Protein AF-A0A6A5EIE5-F1 (afdb_monomer_lite)

Organism: Perca fluviatilis (NCBI:txid8168)

Structure (mmCIF, N/CA/C/O backbone):
data_AF-A0A6A5EIE5-F1
#
_entry.id   AF-A0A6A5EIE5-F1
#
loop_
_atom_site.group_PDB
_atom_site.id
_atom_site.type_symbol
_atom_site.label_atom_id
_atom_site.label_alt_id
_atom_site.label_comp_id
_atom_site.label_asym_id
_atom_site.label_entity_id
_atom_site.label_seq_id
_atom_site.pdbx_PDB_ins_code
_atom_site.Cartn_x
_atom_site.Cartn_y
_atom_site.Cartn_z
_atom_site.occupancy
_atom_site.B_iso_or_equiv
_atom_site.auth_seq_id
_atom_site.auth_comp_id
_atom_site.auth_asym_id
_atom_site.auth_atom_id
_atom_site.pdbx_PDB_model_num
ATOM 1 N N . MET A 1 1 ? 11.115 -0.274 -28.650 1.00 26.00 1 MET A N 1
ATOM 2 C CA . MET A 1 1 ? 11.742 -1.592 -28.887 1.00 26.00 1 MET A CA 1
ATOM 3 C C . MET A 1 1 ? 11.300 -2.479 -27.736 1.00 26.00 1 MET A C 1
ATOM 5 O O . MET A 1 1 ? 11.568 -2.117 -26.602 1.00 26.00 1 MET A O 1
ATOM 9 N N . LEU A 1 2 ? 10.474 -3.498 -27.997 1.00 29.67 2 LEU A N 1
ATOM 10 C CA . LEU A 1 2 ? 9.908 -4.352 -26.948 1.00 29.67 2 LEU A CA 1
ATOM 11 C C . LEU A 1 2 ? 10.786 -5.599 -26.831 1.00 29.67 2 LEU A C 1
ATOM 13 O O . LEU A 1 2 ? 10.631 -6.540 -27.608 1.00 29.67 2 LEU A O 1
ATOM 17 N N . ASP A 1 3 ? 11.726 -5.583 -25.895 1.00 35.38 3 ASP A N 1
ATOM 18 C CA . ASP A 1 3 ? 12.599 -6.726 -25.661 1.00 35.38 3 ASP A CA 1
ATOM 19 C C . ASP A 1 3 ? 11.904 -7.737 -24.736 1.00 35.38 3 ASP A C 1
ATOM 21 O O . ASP A 1 3 ? 11.613 -7.454 -23.571 1.00 35.38 3 ASP A O 1
ATOM 25 N N . LEU A 1 4 ? 11.620 -8.938 -25.250 1.00 36.75 4 LEU A N 1
ATOM 26 C CA . LEU A 1 4 ? 11.006 -10.017 -24.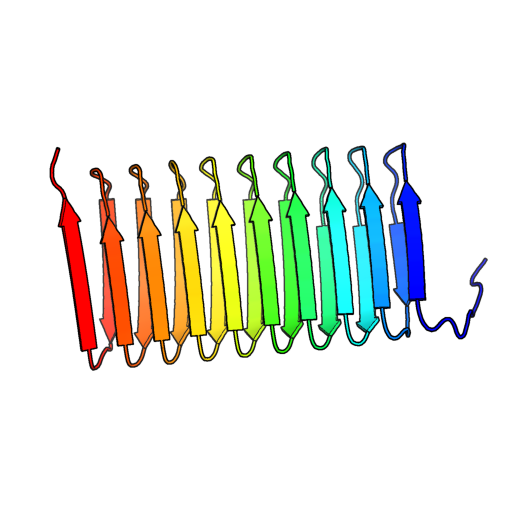477 1.00 36.75 4 LEU A CA 1
ATOM 27 C C . LEU A 1 4 ? 12.089 -10.873 -23.809 1.00 36.75 4 LEU A C 1
ATOM 29 O O . LEU A 1 4 ? 12.578 -11.849 -24.378 1.00 36.75 4 LEU A O 1
ATOM 33 N N . TYR A 1 5 ? 12.439 -10.532 -22.572 1.00 49.03 5 TYR A N 1
ATOM 34 C CA . TYR A 1 5 ? 13.364 -11.321 -21.764 1.00 49.03 5 TYR A CA 1
ATOM 35 C C . TYR A 1 5 ? 12.616 -12.296 -20.839 1.00 49.03 5 TYR A C 1
ATOM 37 O O . TYR A 1 5 ? 11.882 -11.880 -19.944 1.00 49.03 5 TYR A O 1
ATOM 45 N N . THR A 1 6 ? 12.858 -13.607 -20.954 1.00 53.16 6 THR A N 1
ATOM 46 C CA . THR A 1 6 ? 12.490 -14.585 -19.907 1.00 53.16 6 THR A CA 1
ATOM 47 C C . THR A 1 6 ? 13.519 -14.572 -18.774 1.00 53.16 6 THR A C 1
ATOM 49 O O . THR A 1 6 ? 14.254 -15.538 -18.557 1.00 53.16 6 THR A O 1
ATOM 52 N N . LEU A 1 7 ? 13.604 -13.455 -18.055 1.00 63.19 7 LEU A N 1
ATOM 53 C CA . LEU A 1 7 ? 14.479 -13.302 -16.894 1.00 63.19 7 LEU A CA 1
ATOM 54 C C . LEU A 1 7 ? 13.787 -13.834 -15.625 1.00 63.19 7 LEU A C 1
ATOM 56 O O . LEU A 1 7 ? 12.570 -13.768 -15.447 1.00 63.19 7 LEU A O 1
ATOM 60 N N . LYS A 1 8 ? 14.564 -14.406 -14.700 1.00 78.56 8 LYS A N 1
ATOM 61 C CA . LYS A 1 8 ? 14.044 -14.729 -13.357 1.00 78.56 8 LYS A CA 1
ATOM 62 C C . LYS A 1 8 ? 14.001 -13.480 -12.480 1.00 78.56 8 LYS A C 1
ATOM 64 O O . LYS A 1 8 ? 13.068 -13.337 -11.694 1.00 78.56 8 LYS A O 1
ATOM 69 N N . VAL A 1 9 ? 15.008 -12.627 -12.624 1.00 82.75 9 VAL A N 1
ATOM 70 C CA . VAL A 1 9 ? 15.205 -11.390 -11.874 1.00 82.75 9 VAL A CA 1
ATOM 71 C C . VAL A 1 9 ? 15.618 -10.318 -12.872 1.00 82.75 9 VAL A C 1
ATOM 73 O O . VAL A 1 9 ? 16.460 -10.593 -13.726 1.00 82.75 9 VAL A O 1
ATOM 76 N N . LEU A 1 10 ? 15.028 -9.137 -12.760 1.00 83.62 10 LEU A N 1
ATOM 77 C CA . LEU A 1 10 ? 15.455 -7.929 -13.457 1.00 83.62 10 LEU A CA 1
ATOM 78 C C . LEU A 1 10 ? 15.688 -6.839 -12.411 1.00 83.62 10 LEU A C 1
ATOM 80 O O . LEU A 1 10 ? 14.911 -6.731 -11.461 1.00 83.62 10 LEU A O 1
ATOM 84 N N . ILE A 1 11 ? 16.767 -6.081 -12.582 1.00 84.75 11 ILE A N 1
ATOM 85 C CA . ILE A 1 11 ? 17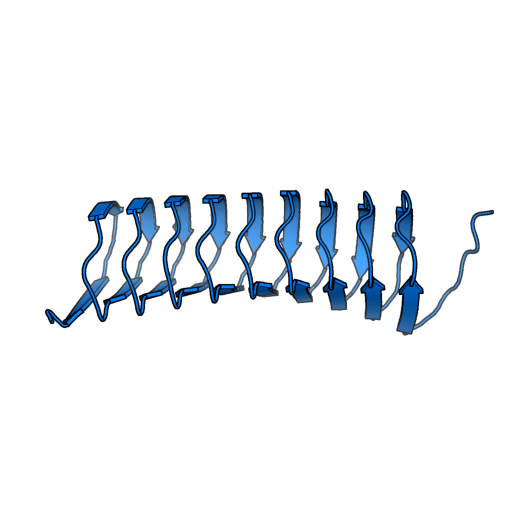.088 -4.910 -11.768 1.00 84.75 11 ILE A CA 1
ATOM 86 C C . ILE A 1 11 ? 17.249 -3.737 -12.730 1.00 84.75 11 ILE A C 1
ATOM 88 O O . ILE A 1 11 ? 17.946 -3.876 -13.736 1.00 84.75 11 ILE A O 1
ATOM 92 N N . ILE A 1 12 ? 16.574 -2.630 -12.441 1.00 80.94 12 ILE A N 1
ATOM 93 C CA . ILE A 1 12 ? 16.575 -1.409 -13.248 1.00 80.94 12 ILE A CA 1
ATOM 94 C C . ILE A 1 12 ? 17.060 -0.261 -12.362 1.00 80.94 12 ILE A C 1
ATOM 96 O O . ILE A 1 12 ? 16.578 -0.123 -11.240 1.00 80.94 12 ILE A O 1
ATOM 100 N N . TYR A 1 13 ? 17.995 0.536 -12.879 1.00 81.06 13 TYR A N 1
ATOM 101 C CA . TYR A 1 13 ? 18.464 1.782 -12.272 1.00 81.06 13 TYR A CA 1
ATOM 102 C C . TYR A 1 13 ? 18.161 2.932 -13.230 1.00 81.06 13 TYR A C 1
ATOM 104 O O . TYR A 1 13 ? 18.477 2.825 -14.419 1.00 81.06 13 TYR A O 1
ATOM 112 N N . MET A 1 14 ? 17.538 3.994 -12.727 1.00 74.25 14 MET A N 1
ATOM 113 C CA . MET A 1 14 ? 17.201 5.200 -13.484 1.00 74.25 14 MET A CA 1
ATOM 114 C C . MET A 1 14 ? 17.636 6.429 -12.679 1.00 74.25 14 MET A C 1
ATOM 116 O O . MET A 1 14 ? 17.045 6.726 -11.646 1.00 74.25 14 MET A O 1
ATOM 120 N N . GLU A 1 15 ? 18.689 7.106 -13.150 1.00 65.50 15 GLU A N 1
ATOM 121 C CA . GLU A 1 15 ? 19.263 8.306 -12.505 1.00 65.50 15 GLU A CA 1
ATOM 122 C C . GLU A 1 15 ? 18.457 9.584 -12.818 1.00 65.50 15 GLU A C 1
ATOM 124 O O . GLU A 1 15 ? 18.394 10.507 -12.014 1.00 65.50 15 GLU A O 1
ATOM 129 N N . SER A 1 16 ? 17.815 9.655 -13.991 1.00 58.41 16 SER A N 1
ATOM 130 C CA . SER A 1 16 ? 17.060 10.833 -14.438 1.00 58.41 16 SER A CA 1
ATOM 131 C C . SER A 1 16 ? 15.616 10.484 -14.779 1.00 58.41 16 SER A C 1
ATOM 133 O O . SER A 1 16 ? 15.387 9.556 -15.561 1.00 58.41 16 SER A O 1
ATOM 135 N N . GLY A 1 17 ? 14.691 11.284 -14.259 1.00 57.34 17 GLY A N 1
ATOM 136 C CA . GLY A 1 17 ? 13.264 11.276 -14.540 1.00 57.34 17 GLY A CA 1
ATOM 137 C C . GLY A 1 17 ? 12.876 11.077 -16.002 1.00 57.34 17 GLY A C 1
ATOM 138 O O . GLY A 1 17 ? 13.511 11.616 -16.914 1.00 57.34 17 GLY A O 1
ATOM 139 N N . GLY A 1 18 ? 11.814 10.307 -16.233 1.00 57.31 18 GLY A N 1
ATOM 140 C CA . GLY A 1 18 ? 11.221 10.122 -17.553 1.00 57.31 18 GLY A CA 1
ATOM 141 C C . GLY A 1 18 ? 10.044 9.154 -17.548 1.00 57.31 18 GLY A C 1
ATOM 142 O O . GLY A 1 18 ? 9.971 8.254 -16.713 1.00 57.31 18 GLY A O 1
ATOM 143 N N . ASP A 1 19 ? 9.142 9.324 -18.514 1.00 61.16 19 ASP A N 1
ATOM 144 C CA . ASP A 1 19 ? 7.928 8.517 -18.604 1.00 61.16 19 ASP A CA 1
ATOM 145 C C . ASP A 1 19 ? 8.262 7.050 -18.905 1.00 61.16 19 ASP A C 1
ATOM 147 O O . ASP A 1 19 ? 8.799 6.709 -19.970 1.00 61.16 19 ASP A O 1
ATOM 151 N N . MET A 1 20 ? 7.902 6.152 -17.989 1.00 65.88 20 MET A N 1
ATOM 152 C CA . MET A 1 20 ? 8.113 4.717 -18.164 1.00 65.88 20 MET A CA 1
ATOM 153 C C . MET A 1 20 ? 6.789 4.002 -18.430 1.00 65.88 20 MET A C 1
ATOM 155 O O . MET A 1 20 ? 5.906 3.954 -17.576 1.00 65.88 20 MET A O 1
ATOM 159 N N . LEU A 1 21 ? 6.694 3.344 -19.591 1.00 63.34 21 LEU A N 1
ATOM 160 C CA . LEU A 1 21 ? 5.653 2.354 -19.868 1.00 63.34 21 LEU A CA 1
ATOM 161 C C . LEU A 1 21 ? 6.265 0.956 -19.874 1.00 63.34 21 LEU A C 1
ATOM 163 O O . LEU A 1 21 ? 7.031 0.600 -20.774 1.00 63.34 21 LEU A O 1
ATOM 167 N N . ALA A 1 22 ? 5.908 0.147 -18.877 1.00 67.31 22 ALA A N 1
ATOM 168 C CA . ALA A 1 22 ? 6.527 -1.155 -18.666 1.00 67.31 22 ALA A CA 1
ATOM 169 C C . ALA A 1 22 ? 5.509 -2.299 -18.540 1.00 67.31 22 ALA A C 1
ATOM 171 O O . ALA A 1 22 ? 4.526 -2.220 -17.800 1.00 67.31 22 ALA A O 1
ATOM 172 N N . LEU A 1 23 ? 5.796 -3.407 -19.237 1.00 68.31 23 LEU A N 1
ATOM 173 C CA . LEU A 1 23 ? 5.069 -4.673 -19.142 1.00 68.31 23 LEU A CA 1
ATOM 174 C C . LEU A 1 23 ? 6.057 -5.811 -18.869 1.00 68.31 23 LEU A C 1
ATOM 176 O O . LEU A 1 23 ? 6.806 -6.220 -19.756 1.00 68.31 23 LEU A O 1
ATOM 180 N N . TYR A 1 24 ? 6.026 -6.361 -17.654 1.00 69.31 24 TYR A N 1
ATOM 181 C CA . TYR A 1 24 ? 6.932 -7.440 -17.250 1.00 69.31 24 TYR A CA 1
ATOM 182 C C . TYR A 1 24 ? 6.194 -8.682 -16.744 1.00 69.31 24 TYR A C 1
ATOM 184 O O . TYR A 1 24 ? 5.248 -8.607 -15.956 1.00 69.31 24 TYR A O 1
ATOM 192 N N . THR A 1 25 ? 6.698 -9.848 -17.164 1.00 70.12 25 THR A N 1
ATOM 193 C CA . THR A 1 25 ? 6.333 -11.173 -16.637 1.00 70.12 25 THR A CA 1
ATOM 194 C C . THR A 1 25 ? 7.597 -11.909 -16.178 1.00 70.12 25 THR A C 1
ATOM 196 O O . THR A 1 25 ? 8.235 -12.625 -16.945 1.00 70.12 25 THR A O 1
ATOM 199 N N . LEU A 1 26 ? 7.982 -11.715 -14.916 1.00 73.62 26 LEU A N 1
ATOM 200 C CA . LEU A 1 26 ? 9.216 -12.211 -14.290 1.00 73.62 26 LEU A CA 1
ATOM 201 C C . LEU A 1 26 ? 8.910 -12.751 -12.883 1.00 73.62 26 LEU A C 1
ATOM 203 O O . LEU A 1 26 ? 7.813 -12.570 -12.352 1.00 73.62 26 LEU A O 1
ATOM 207 N N . LYS A 1 27 ? 9.863 -13.430 -12.225 1.00 82.50 27 LYS A N 1
ATOM 208 C CA . LYS A 1 27 ? 9.658 -13.810 -10.810 1.00 82.50 27 LYS A CA 1
ATOM 209 C C . LYS A 1 27 ? 9.883 -12.619 -9.882 1.00 82.50 27 LYS A C 1
ATOM 211 O O . LYS A 1 27 ? 9.080 -12.448 -8.967 1.00 82.50 27 LYS A O 1
ATOM 216 N N . VAL A 1 28 ? 10.949 -11.857 -10.106 1.00 84.50 28 VAL A N 1
ATOM 217 C CA . VAL A 1 28 ? 11.345 -10.714 -9.277 1.00 84.50 28 VAL A CA 1
ATOM 218 C C . VAL A 1 28 ? 11.711 -9.536 -10.174 1.00 84.50 28 VAL A C 1
ATOM 220 O O . VAL A 1 28 ? 12.410 -9.727 -11.169 1.00 84.50 28 VAL A O 1
ATOM 223 N N . LEU A 1 29 ? 11.255 -8.345 -9.804 1.00 83.81 29 LEU A N 1
ATOM 224 C CA . LEU A 1 29 ? 11.689 -7.072 -10.371 1.00 83.81 29 LEU A CA 1
ATOM 225 C C . LEU A 1 29 ? 12.110 -6.149 -9.229 1.00 83.81 29 LEU A C 1
ATOM 227 O O . LEU A 1 29 ? 11.423 -6.099 -8.207 1.00 83.81 29 LEU A O 1
ATOM 231 N N . ILE A 1 30 ? 13.233 -5.463 -9.405 1.00 85.75 30 ILE A N 1
ATOM 232 C CA . ILE A 1 30 ? 13.707 -4.411 -8.508 1.00 85.75 30 ILE A CA 1
ATOM 233 C C . ILE A 1 30 ? 13.940 -3.158 -9.350 1.00 85.75 30 ILE A C 1
ATOM 235 O O . ILE A 1 30 ? 14.586 -3.243 -10.395 1.00 85.75 30 ILE A O 1
ATOM 239 N N . ILE A 1 31 ? 13.393 -2.027 -8.920 1.00 82.19 31 ILE A N 1
ATOM 240 C CA . ILE A 1 31 ? 13.518 -0.736 -9.600 1.00 82.19 31 ILE A CA 1
ATOM 241 C C . ILE A 1 31 ? 14.091 0.271 -8.605 1.00 82.19 31 ILE A C 1
ATOM 243 O O . ILE A 1 31 ? 13.592 0.359 -7.484 1.00 82.19 31 ILE A O 1
ATOM 247 N N . TYR A 1 32 ? 15.117 1.002 -9.029 1.00 82.56 32 TYR A N 1
ATOM 248 C CA . TYR A 1 32 ? 15.685 2.153 -8.333 1.00 82.56 32 TYR A CA 1
ATOM 249 C C . TYR A 1 32 ? 15.506 3.394 -9.209 1.00 82.56 32 TYR A C 1
ATOM 251 O O . TYR A 1 32 ? 15.915 3.370 -10.375 1.00 82.56 32 TYR A O 1
ATOM 259 N N . MET A 1 33 ? 14.886 4.436 -8.658 1.00 75.81 33 MET A N 1
ATOM 260 C CA . MET A 1 33 ? 14.625 5.713 -9.329 1.00 75.81 33 MET A CA 1
ATOM 261 C C . MET A 1 33 ? 15.113 6.856 -8.440 1.00 75.81 33 MET A C 1
ATOM 263 O O . MET A 1 33 ? 14.656 6.989 -7.308 1.00 75.81 33 MET A O 1
ATOM 267 N N . GLU A 1 34 ? 16.062 7.637 -8.949 1.00 69.44 34 GLU A N 1
ATOM 268 C CA . GLU A 1 34 ? 16.711 8.731 -8.210 1.00 69.44 34 GLU A CA 1
ATOM 269 C C . GLU A 1 34 ? 15.945 10.062 -8.353 1.00 69.44 34 GLU A C 1
ATOM 271 O O . GLU A 1 34 ? 15.981 10.899 -7.457 1.00 69.44 34 GLU A O 1
ATOM 276 N N . SER A 1 35 ? 15.203 10.257 -9.454 1.00 63.84 35 SER A N 1
ATOM 277 C CA . SER A 1 35 ? 14.476 11.507 -9.729 1.00 63.84 35 SER A CA 1
ATOM 278 C C . SER A 1 35 ? 13.090 11.349 -10.346 1.00 63.84 35 SER A C 1
ATOM 280 O O . SER A 1 35 ? 12.757 10.292 -10.890 1.00 63.84 35 SER A O 1
ATOM 282 N N . ASP A 1 36 ? 12.318 12.437 -10.253 1.00 59.28 36 ASP A N 1
ATOM 283 C CA . ASP A 1 36 ? 10.903 12.529 -10.593 1.00 59.28 36 ASP A CA 1
ATOM 284 C C . ASP A 1 36 ? 10.549 12.011 -11.986 1.00 59.28 36 ASP A C 1
ATOM 286 O O . ASP A 1 36 ? 11.105 12.451 -12.992 1.00 59.28 36 ASP A O 1
ATOM 290 N N . GLY A 1 37 ? 9.567 11.117 -12.081 1.00 61.00 37 GLY A N 1
ATOM 291 C CA . GLY A 1 37 ? 9.070 10.646 -13.370 1.00 61.00 37 GLY A CA 1
ATOM 292 C C . GLY A 1 37 ? 7.726 9.943 -13.282 1.00 61.00 37 GLY A C 1
ATOM 293 O O . GLY A 1 37 ? 7.408 9.300 -12.281 1.00 61.00 37 GLY A O 1
ATOM 294 N N . ASP A 1 38 ? 6.962 10.027 -14.368 1.00 64.00 38 ASP A N 1
ATOM 295 C CA . ASP A 1 38 ? 5.652 9.399 -14.445 1.00 64.00 38 ASP A CA 1
ATOM 296 C C . ASP A 1 38 ? 5.802 7.919 -14.808 1.00 64.00 38 ASP A C 1
ATOM 298 O O . ASP A 1 38 ? 6.349 7.549 -15.856 1.00 64.00 38 ASP A O 1
ATOM 302 N N . MET A 1 39 ? 5.283 7.028 -13.963 1.00 69.00 39 MET A N 1
ATOM 303 C CA . MET A 1 39 ? 5.318 5.592 -14.244 1.00 69.00 39 MET A CA 1
ATOM 304 C C . MET A 1 39 ? 3.923 5.048 -14.524 1.00 69.00 39 MET A C 1
ATOM 306 O O . MET A 1 39 ? 3.060 5.020 -13.645 1.00 69.00 39 MET A O 1
ATOM 310 N N . LEU A 1 40 ? 3.751 4.477 -15.721 1.00 65.12 40 LEU A N 1
ATOM 311 C CA . LEU A 1 40 ? 2.614 3.632 -16.064 1.00 65.12 40 LEU A CA 1
ATOM 312 C C . LEU A 1 40 ? 3.061 2.175 -16.176 1.00 65.12 40 LEU A C 1
ATOM 314 O O . LEU A 1 40 ? 3.654 1.733 -17.166 1.00 65.12 40 LEU A O 1
ATOM 318 N N . ALA A 1 41 ? 2.735 1.393 -15.150 1.00 68.88 41 ALA A N 1
ATOM 319 C CA . ALA A 1 41 ? 3.202 0.019 -15.031 1.00 68.88 41 ALA A CA 1
ATOM 320 C C . ALA A 1 41 ? 2.063 -1.006 -14.992 1.00 68.88 41 ALA A C 1
ATOM 322 O O . ALA A 1 41 ? 1.117 -0.897 -14.205 1.00 68.88 41 ALA A O 1
ATOM 323 N N . LEU A 1 42 ? 2.218 -2.072 -15.785 1.00 70.31 42 LEU A N 1
ATOM 324 C CA . LEU A 1 42 ? 1.425 -3.295 -15.677 1.00 70.31 42 LEU A CA 1
ATOM 325 C C . LEU A 1 42 ? 2.348 -4.483 -15.403 1.00 70.31 42 LEU A C 1
ATOM 327 O O . LEU A 1 42 ? 3.056 -4.963 -16.290 1.00 70.31 42 LEU A O 1
ATOM 331 N N . TYR A 1 43 ? 2.316 -5.006 -14.176 1.00 70.19 43 TYR A N 1
ATOM 332 C CA . TYR A 1 43 ? 3.190 -6.117 -13.788 1.00 70.19 43 TYR A CA 1
ATOM 333 C C . TYR A 1 43 ? 2.421 -7.365 -13.353 1.00 70.19 43 TYR A C 1
ATOM 335 O O . TYR A 1 43 ? 1.499 -7.315 -12.533 1.00 70.19 43 TYR A O 1
ATOM 343 N N . THR A 1 44 ? 2.880 -8.515 -13.859 1.00 72.75 44 THR A N 1
ATOM 344 C CA . THR A 1 44 ? 2.479 -9.853 -13.399 1.00 72.75 44 THR A CA 1
ATOM 345 C C . THR A 1 44 ? 3.716 -10.619 -12.928 1.00 72.75 44 THR A C 1
ATOM 347 O O . THR A 1 44 ? 4.373 -11.319 -13.697 1.00 72.75 44 THR A O 1
ATOM 350 N N . LEU A 1 45 ? 4.062 -10.474 -11.647 1.00 74.25 45 LEU A N 1
ATOM 351 C CA . LEU A 1 45 ? 5.298 -10.985 -11.037 1.00 74.25 45 LEU A CA 1
ATOM 352 C C . LEU A 1 45 ? 5.005 -11.703 -9.717 1.00 74.25 45 LEU A C 1
ATOM 354 O O . LEU A 1 45 ? 3.914 -11.615 -9.158 1.00 74.25 45 LEU A O 1
ATOM 358 N N . LYS A 1 46 ? 5.987 -12.420 -9.156 1.00 84.00 46 LYS A N 1
ATOM 359 C CA . LYS A 1 46 ? 5.853 -12.890 -7.764 1.00 84.00 46 LYS A CA 1
ATOM 360 C C . LYS A 1 46 ? 6.200 -11.782 -6.779 1.00 84.00 46 LYS A C 1
ATOM 362 O O . LYS A 1 46 ? 5.474 -11.637 -5.800 1.00 84.00 46 LYS A O 1
ATOM 367 N N . VAL A 1 47 ? 7.288 -11.064 -7.030 1.00 85.75 47 VAL A N 1
ATOM 368 C CA . VAL A 1 47 ? 7.816 -10.019 -6.151 1.00 85.75 47 VAL A CA 1
ATOM 369 C C . VAL A 1 47 ? 8.177 -8.798 -6.987 1.00 85.75 47 VAL A C 1
ATOM 371 O O . VAL A 1 47 ? 8.799 -8.946 -8.039 1.00 85.75 47 VAL A O 1
ATOM 374 N N . LEU A 1 48 ? 7.803 -7.624 -6.498 1.00 85.19 48 LEU A N 1
ATOM 375 C CA . LEU A 1 48 ? 8.280 -6.335 -6.979 1.00 85.19 48 LEU A CA 1
ATOM 376 C C . LEU A 1 48 ? 8.817 -5.541 -5.791 1.00 85.19 48 LEU A C 1
ATOM 378 O O . LEU A 1 48 ? 8.204 -5.557 -4.722 1.00 85.19 48 LEU A O 1
ATOM 382 N N . ILE A 1 49 ? 9.950 -4.883 -5.993 1.00 87.06 49 ILE A N 1
ATOM 383 C CA . ILE A 1 49 ? 10.526 -3.929 -5.052 1.00 87.06 49 ILE A CA 1
ATOM 384 C C . ILE A 1 49 ? 10.800 -2.637 -5.820 1.00 87.06 49 ILE A C 1
ATOM 386 O O . ILE A 1 49 ? 11.394 -2.691 -6.897 1.00 87.06 49 ILE A O 1
ATOM 390 N N . ILE A 1 50 ? 10.343 -1.509 -5.291 1.00 83.19 50 ILE A N 1
ATOM 391 C CA . ILE A 1 50 ? 10.542 -0.181 -5.876 1.00 83.19 50 ILE A CA 1
ATOM 392 C C . ILE A 1 50 ? 11.186 0.710 -4.817 1.00 83.19 50 ILE A C 1
ATOM 394 O O . ILE A 1 50 ? 10.714 0.734 -3.681 1.00 83.19 50 ILE A O 1
ATOM 398 N N . TYR A 1 51 ? 12.241 1.414 -5.208 1.00 84.25 51 TYR A N 1
ATOM 399 C CA . TYR A 1 51 ? 12.887 2.478 -4.447 1.00 84.25 51 TYR A CA 1
ATOM 400 C C . TYR A 1 51 ? 12.793 3.774 -5.252 1.00 84.25 51 TYR A C 1
ATOM 402 O O . TYR A 1 51 ? 13.186 3.779 -6.422 1.00 84.25 51 TYR A O 1
ATOM 410 N N . MET A 1 52 ? 12.260 4.827 -4.636 1.00 76.62 52 MET A N 1
ATOM 411 C CA . MET A 1 52 ? 12.124 6.167 -5.210 1.00 76.62 52 MET A CA 1
ATOM 412 C C . MET A 1 52 ? 12.702 7.199 -4.243 1.00 76.62 52 MET A C 1
ATOM 414 O O . MET A 1 52 ? 12.292 7.239 -3.085 1.00 76.62 52 MET A O 1
ATOM 418 N N . GLU A 1 53 ? 13.651 8.000 -4.716 1.00 72.56 53 GLU A N 1
ATOM 419 C CA . GLU A 1 53 ? 14.318 9.039 -3.919 1.00 72.56 53 GLU A CA 1
ATOM 420 C C . GLU A 1 53 ? 13.585 10.388 -4.024 1.00 72.56 53 GLU A C 1
ATOM 422 O O . GLU A 1 53 ? 13.279 11.010 -3.004 1.00 72.56 53 GLU A O 1
ATOM 427 N N . SER A 1 54 ? 13.196 10.802 -5.239 1.00 61.81 54 SER A N 1
ATOM 428 C CA . SER A 1 54 ? 12.353 11.987 -5.454 1.00 61.81 54 SER A CA 1
ATOM 429 C C . SER A 1 54 ? 11.079 11.744 -6.267 1.00 61.81 54 SER A C 1
ATOM 431 O O . SER A 1 54 ? 11.000 10.797 -7.054 1.00 61.81 54 SER A O 1
ATOM 433 N N . GLY A 1 55 ? 10.042 12.502 -5.892 1.00 58.97 55 GLY A N 1
ATOM 434 C CA . GLY A 1 55 ? 8.623 12.249 -6.138 1.00 58.97 55 GLY A CA 1
ATOM 435 C C . GLY A 1 55 ? 8.221 12.062 -7.592 1.00 58.97 55 GLY A C 1
ATOM 436 O O . GLY A 1 55 ? 8.819 12.593 -8.501 1.00 58.97 55 GLY A O 1
ATOM 437 N N . GLY A 1 56 ? 7.140 11.342 -7.856 1.00 61.78 56 GLY A N 1
ATOM 438 C CA . GLY A 1 56 ? 6.613 11.234 -9.215 1.00 61.78 56 GLY A CA 1
ATOM 439 C C . GLY A 1 56 ? 5.205 10.683 -9.223 1.00 61.78 56 GLY A C 1
ATOM 440 O O . GLY A 1 56 ? 4.783 10.040 -8.257 1.00 61.78 56 GLY A O 1
ATOM 441 N N . ASP A 1 57 ? 4.491 10.911 -10.321 1.00 66.19 57 ASP A N 1
ATOM 442 C CA . ASP A 1 57 ? 3.125 10.432 -10.445 1.00 66.19 57 ASP A CA 1
ATOM 443 C C . ASP A 1 57 ? 3.142 8.963 -10.862 1.00 66.19 57 ASP A C 1
ATOM 445 O O . ASP A 1 57 ? 3.590 8.564 -11.945 1.00 66.19 57 ASP A O 1
ATOM 449 N N . MET A 1 58 ? 2.628 8.106 -9.986 1.00 70.12 58 MET A N 1
ATOM 450 C CA . MET A 1 58 ? 2.632 6.671 -10.219 1.00 70.12 58 MET A CA 1
ATOM 451 C C . MET A 1 58 ? 1.223 6.155 -10.480 1.00 70.12 58 MET A C 1
ATOM 453 O O . MET A 1 58 ? 0.394 6.050 -9.575 1.00 70.12 58 MET A O 1
ATOM 457 N N . LEU A 1 59 ? 0.992 5.721 -11.720 1.00 68.62 59 LEU A N 1
ATOM 458 C CA . LEU A 1 59 ? -0.216 5.027 -12.148 1.00 68.62 59 LEU A CA 1
ATOM 459 C C . LEU A 1 59 ? 0.063 3.543 -12.344 1.00 68.62 59 LEU A C 1
ATOM 461 O O . LEU A 1 59 ? 0.665 3.113 -13.332 1.00 68.62 59 LEU A O 1
ATOM 465 N N . ALA A 1 60 ? -0.415 2.722 -11.412 1.00 70.69 60 ALA A N 1
ATOM 466 C CA . ALA A 1 60 ? -0.034 1.320 -11.411 1.00 70.69 60 ALA A CA 1
ATOM 467 C C . ALA A 1 60 ? -1.184 0.327 -11.258 1.00 70.69 60 ALA A C 1
ATOM 469 O O . ALA A 1 60 ? -2.047 0.440 -10.382 1.00 70.69 60 ALA A O 1
ATOM 470 N N . LEU A 1 61 ? -1.127 -0.721 -12.087 1.00 74.19 61 LEU A N 1
ATOM 471 C CA . LEU A 1 61 ? -1.985 -1.894 -11.986 1.00 74.19 61 LEU A CA 1
ATOM 472 C C . LEU A 1 61 ? -1.134 -3.138 -11.741 1.00 74.19 61 LEU A C 1
ATOM 474 O O . LEU A 1 61 ? -0.375 -3.591 -12.603 1.00 74.19 61 LEU A O 1
ATOM 478 N N . TYR A 1 62 ? -1.303 -3.739 -10.567 1.00 73.06 62 TYR A N 1
ATOM 479 C CA . TYR A 1 62 ? -0.444 -4.838 -10.141 1.00 73.06 62 TYR A CA 1
ATOM 480 C C . TYR A 1 62 ? -1.205 -6.094 -9.752 1.00 73.06 62 TYR A C 1
ATOM 482 O O . TYR A 1 62 ? -2.080 -6.085 -8.884 1.00 73.06 62 TYR A O 1
ATOM 490 N N . THR A 1 63 ? -0.779 -7.213 -10.345 1.00 76.00 63 THR A N 1
ATOM 491 C CA . THR A 1 63 ? -1.194 -8.565 -9.954 1.00 76.00 63 THR A CA 1
ATOM 492 C C . THR A 1 63 ? 0.030 -9.390 -9.566 1.00 76.00 63 THR A C 1
ATOM 494 O O . THR A 1 63 ? 0.640 -10.077 -10.385 1.00 76.00 63 THR A O 1
ATOM 497 N N . LEU A 1 64 ? 0.410 -9.315 -8.291 1.00 77.75 64 LEU A N 1
ATOM 498 C CA . LEU A 1 64 ? 1.640 -9.894 -7.736 1.00 77.75 64 LEU A CA 1
ATOM 499 C C . LEU A 1 64 ? 1.383 -10.661 -6.433 1.00 77.75 64 LEU A C 1
ATOM 501 O O . LEU A 1 64 ? 0.303 -10.602 -5.850 1.00 77.75 64 LEU A O 1
ATOM 505 N N . LYS A 1 65 ? 2.372 -11.406 -5.921 1.00 84.81 65 LYS A N 1
ATOM 506 C CA . LYS A 1 65 ? 2.260 -11.965 -4.557 1.00 84.81 65 LYS A CA 1
ATOM 507 C C . LYS A 1 65 ? 2.705 -10.957 -3.508 1.00 84.81 65 LYS A C 1
ATOM 509 O O . LYS A 1 65 ? 2.013 -10.830 -2.501 1.00 84.81 65 LYS A O 1
ATOM 514 N N . VAL A 1 66 ? 3.840 -10.310 -3.733 1.00 86.12 66 VAL A N 1
ATOM 515 C CA . VAL A 1 66 ? 4.462 -9.371 -2.801 1.00 86.12 66 VAL A CA 1
ATOM 516 C C . VAL A 1 66 ? 4.863 -8.120 -3.561 1.00 86.12 66 VAL A C 1
ATOM 518 O O . VAL A 1 66 ? 5.434 -8.224 -4.648 1.00 86.12 66 VAL A O 1
ATOM 521 N N . LEU A 1 67 ? 4.579 -6.971 -2.969 1.00 86.44 67 LEU A N 1
ATOM 522 C CA . LEU A 1 67 ? 5.102 -5.684 -3.387 1.00 86.44 67 LEU A CA 1
ATOM 523 C C . LEU A 1 67 ? 5.701 -4.977 -2.178 1.00 86.44 67 LEU A C 1
ATOM 525 O O . LEU A 1 67 ? 5.114 -5.015 -1.095 1.00 86.44 67 LEU A O 1
ATOM 529 N N . ILE A 1 68 ? 6.861 -4.372 -2.380 1.00 87.44 68 ILE A N 1
ATOM 530 C CA . ILE A 1 68 ? 7.510 -3.499 -1.414 1.00 87.44 68 ILE A CA 1
ATOM 531 C C . ILE A 1 68 ? 7.827 -2.183 -2.122 1.00 87.44 68 ILE A C 1
ATOM 533 O O . ILE A 1 68 ? 8.390 -2.206 -3.217 1.00 87.44 68 ILE A O 1
ATOM 537 N N . ILE A 1 69 ? 7.438 -1.067 -1.520 1.00 83.88 69 ILE A N 1
ATOM 538 C CA . ILE A 1 69 ? 7.705 0.280 -2.026 1.00 83.88 69 ILE A CA 1
ATOM 539 C C . ILE A 1 69 ? 8.416 1.060 -0.925 1.00 83.88 69 ILE A C 1
ATOM 541 O O . ILE A 1 69 ? 7.967 1.036 0.221 1.00 83.88 69 ILE A O 1
ATOM 545 N N . TYR A 1 70 ? 9.504 1.723 -1.293 1.00 84.94 70 TYR A N 1
ATOM 546 C CA . TYR A 1 70 ? 10.222 2.694 -0.479 1.00 84.94 70 TYR A CA 1
ATOM 547 C C . TYR A 1 70 ? 10.220 4.030 -1.217 1.00 84.94 70 TYR A C 1
ATOM 549 O O . TYR A 1 70 ? 10.610 4.064 -2.387 1.00 84.94 70 TYR A O 1
ATOM 557 N N . MET A 1 71 ? 9.763 5.085 -0.549 1.00 77.31 71 MET A N 1
ATOM 558 C CA . MET A 1 71 ? 9.738 6.452 -1.072 1.00 77.31 71 MET A CA 1
ATOM 559 C C . MET A 1 71 ? 10.353 7.392 -0.042 1.00 77.31 71 MET A C 1
ATOM 561 O O . MET A 1 71 ? 9.888 7.437 1.096 1.00 77.31 71 MET A O 1
ATOM 565 N N . GLU A 1 72 ? 11.404 8.102 -0.432 1.00 73.19 72 GLU A N 1
ATOM 566 C CA . GLU A 1 72 ? 12.093 9.065 0.434 1.00 73.19 72 GLU A CA 1
ATOM 567 C C . GLU A 1 72 ? 11.380 10.426 0.413 1.00 73.19 72 GLU A C 1
ATOM 569 O O . GLU A 1 72 ? 11.106 11.009 1.465 1.00 73.19 72 GLU A O 1
ATOM 574 N N . SER A 1 73 ? 10.950 10.885 -0.770 1.00 66.44 73 SER A N 1
ATOM 575 C CA . SER A 1 73 ? 10.087 12.061 -0.883 1.00 66.44 73 SER A CA 1
ATOM 576 C C . SER A 1 73 ? 8.763 11.849 -1.606 1.00 66.44 73 SER A C 1
ATOM 578 O O . SER A 1 73 ? 8.627 10.974 -2.463 1.00 66.44 73 SER A O 1
ATOM 580 N N . GLY A 1 74 ? 7.761 12.606 -1.141 1.00 62.00 74 GLY A N 1
ATOM 581 C CA . GLY A 1 74 ? 6.358 12.492 -1.523 1.00 62.00 74 GLY A CA 1
ATOM 582 C C . GLY A 1 74 ? 6.097 12.572 -3.019 1.00 62.00 74 GLY A C 1
ATOM 583 O O . GLY A 1 74 ? 6.863 13.164 -3.769 1.00 62.00 74 GLY A O 1
ATOM 584 N N . GLY A 1 75 ? 4.973 12.005 -3.443 1.00 65.81 75 GLY A N 1
ATOM 585 C CA . GLY A 1 75 ? 4.463 12.066 -4.810 1.00 65.81 75 GLY A CA 1
ATOM 586 C C . GLY A 1 75 ? 3.046 11.508 -4.871 1.00 65.81 75 GLY A C 1
ATOM 587 O O . GLY A 1 75 ? 2.576 10.912 -3.894 1.00 65.81 75 GLY A O 1
ATOM 588 N N . ASP A 1 76 ? 2.379 11.675 -6.009 1.00 67.75 76 ASP A N 1
ATOM 589 C CA . ASP A 1 76 ? 0.987 11.264 -6.147 1.00 67.75 76 ASP A CA 1
ATOM 590 C C . ASP A 1 76 ? 0.907 9.813 -6.629 1.00 67.75 76 ASP A C 1
ATOM 592 O O . ASP A 1 76 ? 1.346 9.449 -7.726 1.00 67.75 76 ASP A O 1
ATOM 596 N N . MET A 1 77 ? 0.308 8.937 -5.819 1.00 71.62 77 MET A N 1
ATOM 597 C CA . MET A 1 77 ? 0.131 7.533 -6.192 1.00 71.62 77 MET A CA 1
ATOM 598 C C . MET A 1 77 ? -1.334 7.195 -6.440 1.00 71.62 77 MET A C 1
ATOM 600 O O . MET A 1 77 ? -2.144 7.117 -5.514 1.00 71.62 77 MET A O 1
ATOM 604 N N . LEU A 1 78 ? -1.638 6.845 -7.691 1.00 73.19 78 LEU A N 1
ATOM 605 C CA . LEU A 1 78 ? -2.894 6.232 -8.105 1.00 73.19 78 LEU A CA 1
ATOM 606 C C . LEU A 1 78 ? -2.687 4.761 -8.422 1.00 73.19 78 LEU A C 1
ATOM 608 O O . LEU A 1 78 ? -2.137 4.384 -9.461 1.00 73.19 78 LEU A O 1
ATOM 612 N N . ALA A 1 79 ? -3.176 3.888 -7.546 1.00 72.88 79 ALA A N 1
ATOM 613 C CA . ALA A 1 79 ? -2.872 2.479 -7.711 1.00 72.88 79 ALA A CA 1
ATOM 614 C C . ALA A 1 79 ? -4.014 1.515 -7.389 1.00 72.88 79 ALA A C 1
ATOM 616 O O . ALA A 1 79 ? -4.746 1.630 -6.400 1.00 72.88 79 ALA A O 1
ATOM 617 N N . LEU A 1 80 ? -4.120 0.506 -8.256 1.00 76.81 80 LEU A N 1
ATOM 618 C CA . LEU A 1 80 ? -5.038 -0.614 -8.133 1.00 76.81 80 LEU A CA 1
ATOM 619 C C . LEU A 1 80 ? -4.242 -1.902 -7.931 1.00 76.81 80 LEU A C 1
ATOM 621 O O . LEU A 1 80 ? -3.543 -2.397 -8.822 1.00 76.81 80 LEU A O 1
ATOM 625 N N . TYR A 1 81 ? -4.388 -2.482 -6.747 1.00 75.38 81 TYR A N 1
ATOM 626 C CA . TYR A 1 81 ? -3.567 -3.603 -6.317 1.00 75.38 81 TYR A CA 1
ATOM 627 C C . TYR A 1 81 ? -4.402 -4.846 -6.024 1.00 75.38 81 TYR A C 1
ATOM 629 O O . TYR A 1 81 ? -5.277 -4.849 -5.152 1.00 75.38 81 TYR A O 1
ATOM 637 N N . THR A 1 82 ? -4.054 -5.950 -6.686 1.00 78.19 82 THR A N 1
ATOM 638 C CA . THR A 1 82 ? -4.511 -7.298 -6.327 1.00 78.19 82 THR A CA 1
ATOM 639 C C . THR A 1 82 ? -3.307 -8.153 -5.940 1.00 78.19 82 THR A C 1
ATOM 641 O O . THR A 1 82 ? -2.672 -8.786 -6.786 1.00 78.19 82 THR A O 1
ATOM 644 N N . LEU A 1 83 ? -2.965 -8.167 -4.648 1.00 78.38 83 LEU A N 1
ATOM 645 C CA . LEU A 1 83 ? -1.743 -8.797 -4.122 1.00 78.38 83 LEU A CA 1
ATOM 646 C C . LEU A 1 83 ? -2.020 -9.695 -2.911 1.00 78.38 83 LEU A C 1
ATOM 648 O O . LEU A 1 83 ? -3.113 -9.713 -2.351 1.00 78.38 83 LEU A O 1
ATOM 652 N N . LYS A 1 84 ? -1.029 -10.472 -2.455 1.00 84.44 84 LYS A N 1
ATOM 653 C CA . LYS A 1 84 ? -1.131 -11.113 -1.127 1.00 84.44 84 LYS A CA 1
ATOM 654 C C . LYS A 1 84 ? -0.606 -10.194 -0.037 1.00 84.44 84 LYS A C 1
ATOM 656 O O . LYS A 1 84 ? -1.258 -10.097 0.999 1.00 84.44 84 LYS A O 1
ATOM 661 N N . VAL A 1 85 ? 0.549 -9.586 -0.266 1.00 85.06 85 VAL A N 1
ATOM 662 C CA . VAL A 1 85 ? 1.244 -8.731 0.694 1.00 85.06 85 VAL A CA 1
ATOM 663 C C . VAL A 1 85 ? 1.683 -7.462 -0.016 1.00 85.06 85 VAL A C 1
ATOM 665 O O . VAL A 1 85 ? 2.232 -7.541 -1.116 1.00 85.06 85 VAL A O 1
ATOM 668 N N . LEU A 1 86 ? 1.455 -6.330 0.631 1.00 85.88 86 LEU A N 1
ATOM 669 C CA . LEU A 1 86 ? 2.042 -5.052 0.274 1.00 85.88 86 LEU A CA 1
ATOM 670 C C . LEU A 1 86 ? 2.689 -4.445 1.512 1.00 85.88 86 LEU A C 1
ATOM 672 O O . LEU A 1 86 ? 2.112 -4.508 2.599 1.00 85.88 86 LEU A O 1
ATOM 676 N N . ILE A 1 87 ? 3.879 -3.898 1.324 1.00 86.56 87 ILE A N 1
ATOM 677 C CA . ILE A 1 87 ? 4.591 -3.116 2.320 1.00 86.56 87 ILE A CA 1
ATOM 678 C C . ILE A 1 87 ? 4.963 -1.782 1.675 1.00 86.56 87 ILE A C 1
ATOM 680 O O . ILE A 1 87 ? 5.531 -1.777 0.583 1.00 86.56 87 ILE A O 1
ATOM 684 N N . ILE A 1 88 ? 4.612 -0.683 2.327 1.00 83.62 88 ILE A N 1
ATOM 685 C CA . ILE A 1 88 ? 4.936 0.676 1.896 1.00 83.62 88 ILE A CA 1
ATOM 686 C C . ILE A 1 88 ? 5.708 1.353 3.025 1.00 83.62 88 ILE A C 1
ATOM 688 O O . ILE A 1 88 ? 5.283 1.286 4.178 1.00 83.62 88 ILE A O 1
ATOM 692 N N . TYR A 1 89 ? 6.819 1.985 2.668 1.00 84.00 89 TYR A N 1
ATOM 693 C CA . TYR A 1 89 ? 7.600 2.874 3.518 1.00 84.00 89 TYR A CA 1
ATOM 694 C C . TYR A 1 89 ? 7.676 4.239 2.839 1.00 84.00 89 TYR A C 1
ATOM 696 O O . TYR A 1 89 ? 8.069 4.304 1.672 1.00 84.00 89 TYR A O 1
ATOM 704 N N . MET A 1 90 ? 7.281 5.288 3.554 1.00 76.56 90 MET A N 1
ATOM 705 C CA . MET A 1 90 ? 7.336 6.675 3.091 1.00 76.56 90 MET A CA 1
ATOM 706 C C . MET A 1 90 ? 7.993 7.538 4.168 1.00 76.56 90 MET A C 1
ATOM 708 O O . MET A 1 90 ? 7.519 7.559 5.303 1.00 76.56 90 MET A O 1
ATOM 712 N N . GLU A 1 91 ? 9.084 8.211 3.822 1.00 72.56 91 GLU A N 1
ATOM 713 C CA . GLU A 1 91 ? 9.823 9.084 4.743 1.00 72.56 91 GLU A CA 1
ATOM 714 C C . GLU A 1 91 ? 9.208 10.495 4.782 1.00 72.56 91 GLU A C 1
ATOM 716 O O . GLU A 1 91 ? 8.959 11.047 5.856 1.00 72.56 91 GLU A O 1
ATOM 721 N N . SER A 1 92 ? 8.815 11.042 3.625 1.00 65.94 92 SER A N 1
ATOM 722 C CA . SER A 1 92 ? 7.994 12.257 3.571 1.00 65.94 92 SER A CA 1
ATOM 723 C C . SER A 1 92 ? 6.692 12.113 2.793 1.00 65.94 92 SER A C 1
ATOM 725 O O . SER A 1 92 ? 6.607 11.370 1.814 1.00 65.94 92 SER A O 1
ATOM 727 N N . GLY A 1 93 ? 5.645 12.756 3.325 1.00 61.34 93 GLY A N 1
ATOM 728 C CA . GLY A 1 93 ? 4.265 12.561 2.896 1.00 61.34 93 GLY A CA 1
ATOM 729 C C . GLY A 1 93 ? 3.995 12.955 1.452 1.00 61.34 93 GLY A C 1
ATOM 730 O O . GLY A 1 93 ? 4.723 13.740 0.856 1.00 61.34 93 GLY A O 1
ATOM 731 N N . GLY A 1 94 ? 2.918 12.403 0.906 1.00 65.25 94 GLY A N 1
ATOM 732 C CA . GLY A 1 94 ? 2.398 12.661 -0.433 1.00 65.25 94 GLY A CA 1
ATOM 733 C C . GLY A 1 94 ? 0.962 12.154 -0.535 1.00 65.25 94 GLY A C 1
ATOM 734 O O . GLY A 1 94 ? 0.462 11.533 0.411 1.00 65.25 94 GLY A O 1
ATOM 735 N N . ASP A 1 95 ? 0.313 12.398 -1.669 1.00 67.19 95 ASP A N 1
ATOM 736 C CA . ASP A 1 95 ? -1.100 12.074 -1.824 1.00 67.19 95 ASP A CA 1
ATOM 737 C C . ASP A 1 95 ? -1.266 10.652 -2.358 1.00 67.19 95 ASP A C 1
ATOM 739 O O . ASP A 1 95 ? -0.885 10.301 -3.481 1.00 67.19 95 ASP A O 1
ATOM 743 N N . MET A 1 96 ? -1.880 9.791 -1.548 1.00 71.50 96 MET A N 1
ATOM 744 C CA . MET A 1 96 ? -2.121 8.408 -1.932 1.00 71.50 96 MET A CA 1
ATOM 745 C C . MET A 1 96 ? -3.601 8.125 -2.129 1.00 71.50 96 MET A C 1
ATOM 747 O O . MET A 1 96 ? -4.398 8.130 -1.190 1.00 71.50 96 MET A O 1
ATOM 751 N N . LEU A 1 97 ? -3.946 7.741 -3.355 1.00 73.19 97 LEU A N 1
ATOM 752 C CA . LEU A 1 97 ? -5.286 7.344 -3.755 1.00 73.19 97 LEU A CA 1
ATOM 753 C C . LEU A 1 97 ? -5.267 5.895 -4.239 1.00 73.19 97 LEU A C 1
ATOM 755 O O . LEU A 1 97 ? -4.820 5.568 -5.343 1.00 73.19 97 LEU A O 1
ATOM 759 N N . ALA A 1 98 ? -5.761 4.988 -3.399 1.00 73.06 98 ALA A N 1
ATOM 760 C CA . ALA A 1 98 ? -5.531 3.573 -3.642 1.00 73.06 98 ALA A CA 1
ATOM 761 C C . ALA A 1 98 ? -6.726 2.660 -3.368 1.00 73.06 98 ALA A C 1
ATOM 763 O O . ALA A 1 98 ? -7.449 2.768 -2.371 1.00 73.06 98 ALA A O 1
ATOM 764 N N . LEU A 1 99 ? -6.897 1.697 -4.277 1.00 75.94 99 LEU A N 1
ATOM 765 C CA . LEU A 1 99 ? -7.888 0.635 -4.182 1.00 75.94 99 LEU A CA 1
ATOM 766 C C . LEU A 1 99 ? -7.189 -0.715 -4.037 1.00 75.94 99 LEU A C 1
ATOM 768 O O . LEU A 1 99 ? -6.472 -1.191 -4.923 1.00 75.94 99 LEU A O 1
ATOM 772 N N . TYR A 1 100 ? -7.448 -1.365 -2.910 1.00 74.06 100 TYR A N 1
ATOM 773 C CA . TYR A 1 100 ? -6.694 -2.531 -2.482 1.00 74.06 100 TYR A CA 1
ATOM 774 C C . TYR A 1 100 ? -7.570 -3.750 -2.244 1.00 74.06 100 TYR A C 1
ATOM 776 O O . TYR A 1 100 ? -8.446 -3.759 -1.377 1.00 74.06 100 TYR A O 1
ATOM 784 N N . THR A 1 101 ? -7.240 -4.837 -2.941 1.00 77.25 101 THR A N 1
ATOM 785 C CA . THR A 1 101 ? -7.721 -6.186 -2.621 1.00 77.25 101 THR A CA 1
ATOM 786 C C . THR A 1 101 ? -6.533 -7.077 -2.271 1.00 77.25 101 THR A C 1
ATOM 788 O O . THR A 1 101 ? -5.900 -7.679 -3.141 1.00 77.25 101 THR A O 1
ATOM 791 N N . LEU A 1 102 ? -6.206 -7.156 -0.980 1.00 77.12 102 LEU A N 1
ATOM 792 C CA . LEU A 1 102 ? -4.996 -7.818 -0.468 1.00 77.12 102 LEU A CA 1
ATOM 793 C C . LEU A 1 102 ? -5.286 -8.782 0.689 1.00 77.12 102 LEU A C 1
ATOM 795 O O . LEU A 1 102 ? -6.374 -8.805 1.255 1.00 77.12 102 LEU A O 1
ATOM 799 N N . LYS A 1 103 ? -4.310 -9.606 1.097 1.00 83.50 103 LYS A N 1
ATOM 800 C CA . LYS A 1 103 ? -4.411 -10.312 2.392 1.00 83.50 103 LYS A CA 1
ATOM 801 C C . LYS A 1 103 ? -3.823 -9.480 3.520 1.00 83.50 103 LYS A C 1
ATOM 803 O O . LYS A 1 103 ? -4.449 -9.411 4.573 1.00 83.50 103 LYS A O 1
ATOM 808 N N . VAL A 1 104 ? -2.641 -8.919 3.302 1.00 83.62 104 VAL A N 1
ATOM 809 C CA . VAL A 1 104 ? -1.887 -8.153 4.292 1.00 83.62 104 VAL A CA 1
ATOM 810 C C . VAL A 1 104 ? -1.401 -6.868 3.645 1.00 83.62 104 VAL A C 1
ATOM 812 O O . VAL A 1 104 ? -0.876 -6.910 2.531 1.00 83.62 104 VAL A O 1
ATOM 815 N N . LEU A 1 105 ? -1.563 -5.765 4.359 1.00 84.69 105 LEU A N 1
ATOM 816 C CA . LEU A 1 105 ? -0.942 -4.489 4.054 1.00 84.69 105 LEU A CA 1
ATOM 817 C C . LEU A 1 105 ? -0.229 -3.976 5.299 1.00 84.69 105 LEU A C 1
ATOM 819 O O . LEU A 1 105 ? -0.769 -4.081 6.402 1.00 84.69 105 LEU A O 1
ATOM 823 N N . ILE A 1 106 ? 0.976 -3.465 5.097 1.00 85.81 106 ILE A N 1
ATOM 824 C CA . ILE A 1 106 ? 1.763 -2.785 6.112 1.00 85.81 106 ILE A CA 1
ATOM 825 C C . ILE A 1 106 ? 2.190 -1.437 5.536 1.00 85.81 106 ILE A C 1
ATOM 827 O O . ILE A 1 106 ? 2.725 -1.396 4.428 1.00 85.81 106 ILE A O 1
ATOM 831 N N . ILE A 1 107 ? 1.925 -0.362 6.265 1.00 82.44 107 ILE A N 1
ATOM 832 C CA . ILE A 1 107 ? 2.300 1.003 5.895 1.00 82.44 107 ILE A CA 1
ATOM 833 C C . ILE A 1 107 ? 3.116 1.595 7.040 1.00 82.44 107 ILE A C 1
ATOM 835 O O . ILE A 1 107 ? 2.709 1.485 8.198 1.00 82.44 107 ILE A O 1
ATOM 839 N N . TYR A 1 108 ? 4.242 2.208 6.695 1.00 83.00 108 TYR A N 1
ATOM 840 C CA . TYR A 1 108 ? 5.071 3.022 7.574 1.00 83.00 108 TYR A CA 1
ATOM 841 C C . TYR A 1 108 ? 5.203 4.414 6.958 1.00 83.00 108 TYR A C 1
ATOM 843 O O . TYR A 1 108 ? 5.580 4.515 5.788 1.00 83.00 108 TYR A O 1
ATOM 851 N N . MET A 1 109 ? 4.873 5.449 7.726 1.00 75.50 109 MET A N 1
ATOM 852 C CA . MET A 1 109 ? 4.984 6.852 7.322 1.00 75.50 109 MET A CA 1
ATOM 853 C C . MET A 1 109 ? 5.686 7.644 8.422 1.00 75.50 109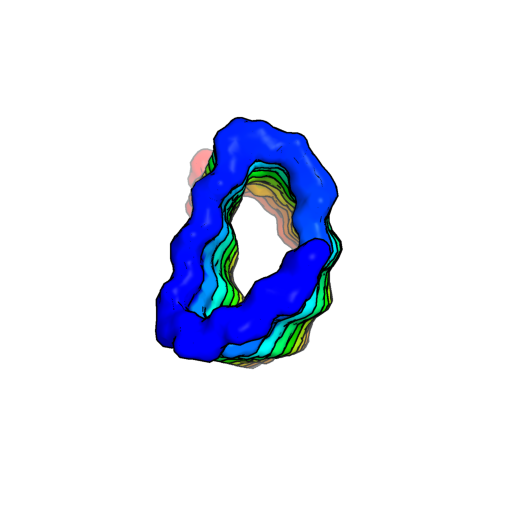 MET A C 1
ATOM 855 O O . MET A 1 109 ? 5.249 7.600 9.572 1.00 75.50 109 MET A O 1
ATOM 859 N N . GLU A 1 110 ? 6.769 8.337 8.084 1.00 72.56 110 GLU A N 1
ATOM 860 C CA . GLU A 1 110 ? 7.558 9.115 9.051 1.00 72.56 110 GLU A CA 1
ATOM 861 C C . GLU A 1 110 ? 7.024 10.554 9.197 1.00 72.56 110 GLU A C 1
ATOM 863 O O . GLU A 1 110 ? 6.835 11.042 10.313 1.00 72.56 110 GLU A O 1
ATOM 868 N N . SER A 1 111 ? 6.645 11.208 8.093 1.00 64.06 111 SER A N 1
ATOM 869 C CA . SER A 1 111 ? 5.977 12.518 8.128 1.00 64.06 111 SER A CA 1
ATOM 870 C C . SER A 1 111 ? 4.691 12.585 7.304 1.00 64.06 111 SER A C 1
ATOM 872 O O . SER A 1 111 ? 4.539 11.895 6.295 1.00 64.06 111 SER A O 1
ATOM 874 N N . GLY A 1 112 ? 3.737 13.374 7.808 1.00 60.31 112 GLY A N 1
ATOM 875 C CA . GLY A 1 112 ? 2.324 13.311 7.442 1.00 60.31 112 GLY A CA 1
ATOM 876 C C . GLY A 1 112 ? 2.039 13.558 5.970 1.00 60.31 112 GLY A C 1
ATOM 877 O O . GLY A 1 112 ? 2.765 14.291 5.311 1.00 60.31 112 GLY A O 1
ATOM 878 N N . GLY A 1 113 ? 0.956 12.964 5.475 1.00 63.53 113 GLY A N 1
ATOM 879 C CA . GLY A 1 113 ? 0.449 13.119 4.112 1.00 63.53 113 GLY A CA 1
ATOM 880 C C . GLY A 1 113 ? -1.008 12.677 4.018 1.00 63.53 113 GLY A C 1
ATOM 881 O O . GLY A 1 113 ? -1.544 12.107 4.976 1.00 63.53 113 GLY A O 1
ATOM 882 N N . ASP A 1 114 ? -1.637 12.926 2.872 1.00 65.62 114 ASP A N 1
ATOM 883 C CA . ASP A 1 114 ? -3.062 12.674 2.697 1.00 65.62 114 ASP A CA 1
ATOM 884 C C .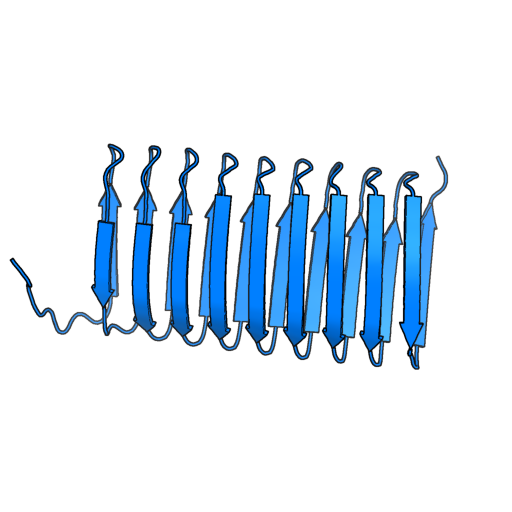 ASP A 1 114 ? -3.288 11.296 2.071 1.00 65.62 114 ASP A C 1
ATOM 886 O O . ASP A 1 114 ? -2.868 10.994 0.950 1.00 65.62 114 ASP A O 1
ATOM 890 N N . MET A 1 115 ? -3.992 10.422 2.792 1.00 70.75 115 MET A N 1
ATOM 891 C CA . MET A 1 115 ? -4.337 9.095 2.285 1.00 70.75 115 MET A CA 1
ATOM 892 C C . MET A 1 115 ? -5.843 8.940 2.122 1.00 70.75 115 MET A C 1
ATOM 894 O O . MET A 1 115 ? -6.599 8.868 3.094 1.00 70.75 115 MET A O 1
ATOM 898 N N . LEU A 1 116 ? -6.258 8.736 0.874 1.00 70.25 116 LEU A N 1
ATOM 899 C CA . LEU A 1 116 ? -7.593 8.297 0.502 1.00 70.25 116 LEU A CA 1
ATOM 900 C C . LEU A 1 116 ? -7.555 6.851 0.030 1.00 70.25 116 LEU A C 1
ATOM 902 O O . LEU A 1 116 ? -7.069 6.531 -1.057 1.00 70.25 116 LEU A O 1
ATOM 906 N N . ALA A 1 117 ? -8.113 5.943 0.826 1.00 71.75 117 ALA A N 1
ATOM 907 C CA . ALA A 1 117 ? -7.994 4.535 0.487 1.00 71.75 117 ALA A CA 1
ATOM 908 C C . ALA A 1 117 ? -9.229 3.684 0.782 1.00 71.75 117 ALA A C 1
ATOM 910 O O . ALA A 1 117 ? -9.898 3.786 1.816 1.00 71.75 117 ALA A O 1
ATOM 911 N N . LEU A 1 118 ? -9.508 2.789 -0.169 1.00 73.88 118 LEU A N 1
ATOM 912 C CA . LEU A 1 118 ? -10.564 1.791 -0.086 1.00 73.88 118 LEU A CA 1
ATOM 913 C C . LEU A 1 118 ? -9.941 0.400 -0.007 1.00 73.88 118 LEU A C 1
ATOM 915 O O . LEU A 1 118 ? -9.296 -0.091 -0.939 1.00 73.88 118 LEU A O 1
ATOM 919 N N . TYR A 1 119 ? -10.180 -0.262 1.117 1.00 72.25 119 TYR A N 1
ATOM 920 C CA . TYR A 1 119 ? -9.480 -1.482 1.479 1.00 72.25 119 TYR A CA 1
ATOM 921 C C . TYR A 1 119 ? -10.428 -2.652 1.698 1.00 72.25 119 TYR A C 1
ATOM 923 O O . TYR A 1 119 ? -11.279 -2.640 2.591 1.00 72.25 119 TYR A O 1
ATOM 931 N N . THR A 1 120 ? -10.199 -3.729 0.950 1.00 76.06 120 THR A N 1
ATOM 932 C CA . THR A 1 120 ? -10.736 -5.060 1.254 1.00 76.06 120 THR A CA 1
ATOM 933 C C . THR A 1 120 ? -9.579 -6.004 1.556 1.00 76.06 120 THR A C 1
ATOM 935 O O . THR A 1 120 ? -8.960 -6.562 0.647 1.00 76.06 120 THR A O 1
ATOM 938 N N . LEU A 1 121 ? -9.259 -6.183 2.843 1.00 75.69 121 LEU A N 1
ATOM 939 C CA . LEU A 1 121 ? -8.090 -6.960 3.280 1.00 75.69 121 LEU A CA 1
ATOM 940 C C . LEU A 1 121 ? -8.404 -7.917 4.437 1.00 75.69 121 LEU A C 1
ATOM 942 O O . LEU A 1 121 ? -9.476 -7.889 5.037 1.00 75.69 121 LEU A O 1
ATOM 946 N N . LYS A 1 122 ? -7.466 -8.810 4.782 1.00 82.56 122 LYS A N 1
ATOM 947 C CA . LYS A 1 122 ? -7.571 -9.572 6.042 1.00 82.56 122 LYS A CA 1
ATOM 948 C C . LYS A 1 122 ? -6.912 -8.825 7.191 1.00 82.56 122 LYS A C 1
ATOM 950 O O . LYS A 1 122 ? -7.506 -8.771 8.263 1.00 82.56 122 LYS A O 1
ATOM 955 N N . VAL A 1 123 ? -5.709 -8.313 6.970 1.00 82.38 123 VAL A N 1
ATOM 956 C CA . VAL A 1 123 ? -4.897 -7.636 7.979 1.00 82.38 123 VAL A CA 1
ATOM 957 C C . VAL A 1 123 ? -4.368 -6.339 7.391 1.00 82.38 123 VAL A C 1
ATOM 959 O O . VAL A 1 123 ? -3.871 -6.341 6.264 1.00 82.38 123 VAL A O 1
ATOM 962 N N . LEU A 1 124 ? -4.462 -5.274 8.172 1.00 83.12 124 LEU A N 1
ATOM 963 C CA . LEU A 1 124 ? -3.805 -4.005 7.920 1.00 83.12 124 LEU A CA 1
ATOM 964 C C . LEU A 1 124 ? -3.038 -3.586 9.167 1.00 83.12 124 LEU A C 1
ATOM 966 O O . LEU A 1 124 ? -3.565 -3.697 10.276 1.00 83.12 124 LEU A O 1
ATOM 970 N N . ILE A 1 125 ? -1.807 -3.138 8.960 1.00 84.88 125 ILE A N 1
ATOM 971 C CA . ILE A 1 125 ? -0.969 -2.536 9.984 1.00 84.88 125 ILE A CA 1
ATOM 972 C C . ILE A 1 125 ? -0.493 -1.182 9.463 1.00 84.88 125 ILE A C 1
ATOM 974 O O . ILE A 1 125 ? 0.028 -1.111 8.352 1.00 84.88 125 ILE A O 1
ATOM 978 N N . ILE A 1 126 ? -0.696 -0.134 10.250 1.00 80.62 126 ILE A N 1
ATOM 979 C CA . ILE A 1 126 ? -0.264 1.228 9.940 1.00 80.62 126 ILE A CA 1
ATOM 980 C C . ILE A 1 126 ? 0.597 1.726 11.098 1.00 80.62 126 ILE A C 1
ATOM 982 O O . ILE A 1 126 ? 0.203 1.589 12.257 1.00 80.62 126 ILE A O 1
ATOM 986 N N . TYR A 1 127 ? 1.749 2.293 10.764 1.00 81.38 127 TYR A N 1
ATOM 987 C CA . TYR A 1 127 ? 2.630 3.021 11.667 1.00 81.38 127 TYR A CA 1
ATOM 988 C C . TYR A 1 127 ? 2.826 4.428 11.109 1.00 81.38 127 TYR A C 1
ATOM 990 O O . TYR A 1 127 ? 3.196 4.565 9.942 1.00 81.38 127 TYR A O 1
ATOM 998 N N . MET A 1 128 ? 2.553 5.442 11.925 1.00 74.56 128 MET A N 1
ATOM 999 C CA . MET A 1 128 ? 2.724 6.851 11.569 1.00 74.56 128 MET A CA 1
ATOM 1000 C C . MET A 1 128 ? 3.485 7.560 12.687 1.00 74.56 128 MET A C 1
ATOM 1002 O O . MET A 1 128 ? 3.056 7.513 13.840 1.00 74.56 128 MET A O 1
ATOM 1006 N N . GLU A 1 129 ? 4.612 8.181 12.361 1.00 71.38 129 GLU A N 1
ATOM 1007 C CA . GLU A 1 129 ? 5.439 8.897 13.339 1.00 71.38 129 GLU A CA 1
ATOM 1008 C C . GLU A 1 129 ? 4.946 10.342 13.531 1.00 71.38 129 GLU A C 1
ATOM 1010 O O . GLU A 1 129 ? 4.803 10.801 14.667 1.00 71.38 129 GLU A O 1
ATOM 1015 N N . SER A 1 130 ? 4.550 11.043 12.460 1.00 63.09 130 SER A N 1
ATOM 1016 C CA . SER A 1 130 ? 3.969 12.387 12.579 1.00 63.09 130 SER A CA 1
ATOM 1017 C C . SER A 1 130 ? 2.925 12.747 11.531 1.00 63.09 130 SER A C 1
ATOM 1019 O O . SER A 1 130 ? 3.192 12.580 10.351 1.00 63.09 130 SER A O 1
ATOM 1021 N N . GLY A 1 131 ? 1.781 13.320 11.943 1.00 59.28 131 GLY A N 1
ATOM 1022 C CA . GLY A 1 131 ? 0.861 14.037 11.045 1.00 59.28 131 GLY A CA 1
ATOM 1023 C C . GLY A 1 131 ? 0.142 13.195 9.987 1.00 59.28 131 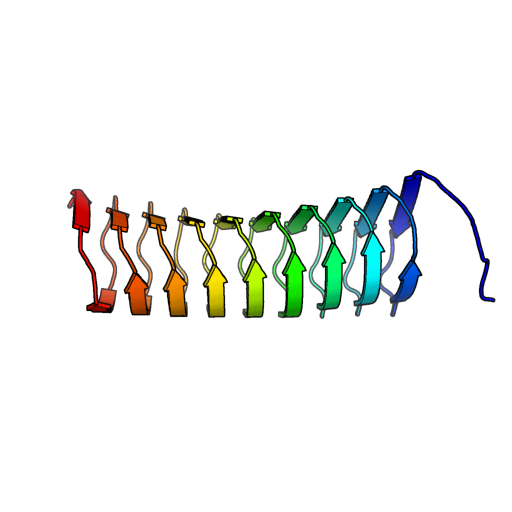GLY A C 1
ATOM 1024 O O . GLY A 1 131 ? 0.500 12.054 9.714 1.00 59.28 131 GLY A O 1
ATOM 1025 N N . GLY A 1 132 ? -0.838 13.809 9.321 1.00 62.16 132 GLY A N 1
ATOM 1026 C CA . GLY A 1 132 ? -1.460 13.311 8.089 1.00 62.16 132 GLY A CA 1
ATOM 1027 C C . GLY A 1 132 ? -2.973 13.154 8.194 1.00 62.16 132 GLY A C 1
ATOM 1028 O O . GLY A 1 132 ? -3.485 12.730 9.234 1.00 62.16 132 GLY A O 1
ATOM 1029 N N . ASP A 1 133 ? -3.671 13.467 7.103 1.00 65.31 133 ASP A N 1
ATOM 1030 C CA . ASP A 1 133 ? -5.116 13.308 7.021 1.00 65.31 133 ASP A CA 1
ATOM 1031 C C . ASP A 1 133 ? -5.440 11.963 6.369 1.00 65.31 133 ASP A C 1
ATOM 1033 O O . ASP A 1 133 ? -5.156 11.701 5.195 1.00 65.31 133 ASP A O 1
ATOM 1037 N N . MET A 1 134 ? -6.067 11.067 7.131 1.00 69.75 134 MET A N 1
ATOM 1038 C CA . MET A 1 134 ? -6.478 9.765 6.614 1.00 69.75 134 MET A CA 1
ATOM 1039 C C . MET A 1 134 ? -7.990 9.686 6.461 1.00 69.75 134 MET A C 1
ATOM 1041 O O . MET A 1 134 ? -8.738 9.621 7.440 1.00 69.75 134 MET A O 1
ATOM 1045 N N . LEU A 1 135 ? -8.431 9.542 5.213 1.00 69.81 135 LEU A N 1
ATOM 1046 C CA . LEU A 1 135 ? -9.799 9.203 4.854 1.00 69.81 135 LEU A CA 1
ATOM 1047 C C . LEU A 1 135 ? -9.858 7.780 4.314 1.00 69.81 135 LEU A C 1
ATOM 1049 O O . LEU A 1 135 ? -9.426 7.487 3.197 1.00 69.81 135 LEU A O 1
ATOM 1053 N N . ALA A 1 136 ? -10.433 6.867 5.093 1.00 70.88 136 ALA A N 1
ATOM 1054 C CA . ALA A 1 136 ? -10.393 5.467 4.702 1.00 70.88 136 ALA A CA 1
ATOM 1055 C C . ALA A 1 136 ? -11.669 4.674 4.985 1.00 70.88 136 ALA A C 1
ATOM 1057 O O . ALA A 1 136 ? -12.321 4.782 6.027 1.00 70.88 136 ALA A O 1
ATOM 1058 N N . LEU A 1 137 ? -12.007 3.821 4.016 1.00 73.31 137 LEU A N 1
ATOM 1059 C CA . LEU A 1 137 ? -13.118 2.882 4.086 1.00 73.31 137 LEU A CA 1
ATOM 1060 C C . LEU A 1 137 ? -12.572 1.456 4.091 1.00 73.31 137 LEU A C 1
ATOM 1062 O O . LEU A 1 137 ? -11.954 0.985 3.133 1.00 73.31 137 LEU A O 1
ATOM 1066 N N . TYR A 1 138 ? -12.837 0.747 5.182 1.00 70.88 138 TYR A N 1
ATOM 1067 C CA . TYR A 1 138 ? -12.210 -0.531 5.475 1.00 70.88 138 TYR A CA 1
ATOM 1068 C C . TYR A 1 138 ? -13.222 -1.654 5.644 1.00 70.88 138 TYR A C 1
ATOM 1070 O O . TYR A 1 138 ? -14.080 -1.623 6.528 1.00 70.88 138 TYR A O 1
ATOM 1078 N N . THR A 1 139 ? -13.037 -2.723 4.872 1.00 75.31 139 THR A N 1
ATOM 1079 C CA . THR A 1 139 ? -13.615 -4.042 5.156 1.00 75.31 139 THR A CA 1
ATOM 1080 C C . THR A 1 139 ? -12.484 -5.016 5.473 1.00 75.31 139 THR A C 1
ATOM 1082 O O . THR A 1 139 ? -11.808 -5.522 4.573 1.00 75.31 139 THR A O 1
ATOM 1085 N N . LEU A 1 140 ? -12.250 -5.264 6.764 1.00 74.38 140 LEU A N 1
ATOM 1086 C CA . LEU A 1 140 ? -11.069 -5.979 7.261 1.00 74.38 140 LEU A CA 1
ATOM 1087 C C . LEU A 1 140 ? -11.422 -7.097 8.249 1.00 74.38 140 LEU A C 1
ATOM 1089 O O . LEU A 1 140 ? -12.531 -7.175 8.767 1.00 74.38 140 LEU A O 1
ATOM 1093 N N . LYS A 1 141 ? -10.478 -7.997 8.560 1.00 82.62 141 LYS A N 1
ATOM 1094 C CA . LYS A 1 141 ? -10.602 -8.832 9.774 1.00 82.62 141 LYS A CA 1
ATOM 1095 C C . LYS A 1 141 ? -9.887 -8.188 10.949 1.00 82.62 141 LYS A C 1
ATOM 1097 O O . LYS A 1 141 ? -10.466 -8.147 12.030 1.00 82.62 141 LYS A O 1
ATOM 1102 N N . VAL A 1 142 ? -8.660 -7.733 10.736 1.00 81.56 142 VAL A N 1
ATOM 1103 C CA . VAL A 1 142 ? -7.802 -7.147 11.764 1.00 81.56 142 VAL A CA 1
ATOM 1104 C C . VAL A 1 142 ? -7.223 -5.844 11.239 1.00 81.56 142 VAL A C 1
ATOM 1106 O O . VAL A 1 142 ? -6.743 -5.804 10.105 1.00 81.56 142 VAL A O 1
ATOM 1109 N N . LEU A 1 143 ? -7.258 -4.820 12.080 1.00 82.56 143 LEU A N 1
ATOM 1110 C CA . LEU A 1 143 ? -6.582 -3.552 11.876 1.00 82.56 143 LEU A CA 1
ATOM 1111 C C . LEU A 1 143 ? -5.759 -3.219 13.116 1.00 82.56 143 LEU A C 1
ATOM 1113 O O . LEU A 1 143 ? -6.259 -3.343 14.236 1.00 82.56 143 LEU A O 1
ATOM 1117 N N . ILE A 1 144 ? -4.512 -2.827 12.894 1.00 84.38 144 ILE A N 1
ATOM 1118 C CA . ILE A 1 144 ? -3.605 -2.336 13.922 1.00 84.38 144 ILE A CA 1
ATOM 1119 C C . ILE A 1 144 ? -3.065 -0.982 13.464 1.00 84.38 144 ILE A C 1
ATOM 1121 O O . ILE A 1 144 ? -2.569 -0.877 12.344 1.00 84.38 144 ILE A O 1
ATOM 1125 N N . ILE A 1 145 ? -3.184 0.031 14.313 1.00 80.12 145 ILE A N 1
ATOM 1126 C CA . ILE A 1 145 ? -2.701 1.387 14.054 1.00 80.12 145 ILE A CA 1
ATOM 1127 C C . ILE A 1 145 ? -1.808 1.806 15.219 1.00 80.12 145 ILE A C 1
ATOM 1129 O O . ILE A 1 145 ? -2.208 1.669 16.377 1.00 80.12 145 ILE A O 1
ATOM 1133 N N . TYR A 1 146 ? -0.631 2.326 14.896 1.00 80.75 146 TYR A N 1
ATOM 1134 C CA . TYR A 1 146 ? 0.283 2.986 15.820 1.00 80.75 146 TYR A CA 1
ATOM 1135 C C . TYR A 1 146 ? 0.540 4.405 15.318 1.00 80.75 146 TYR A C 1
ATOM 1137 O O . TYR A 1 146 ? 0.908 4.573 14.156 1.00 80.75 146 TYR A O 1
ATOM 1145 N N . MET A 1 147 ? 0.323 5.399 16.176 1.00 73.88 147 MET A N 1
ATOM 1146 C CA . MET A 1 147 ? 0.564 6.812 15.877 1.00 73.88 147 MET A CA 1
ATOM 1147 C C . MET A 1 147 ? 1.370 7.444 17.010 1.00 73.88 147 MET A C 1
ATOM 1149 O O . MET A 1 147 ? 0.945 7.386 18.166 1.00 73.88 147 MET A O 1
ATOM 1153 N N . GLU A 1 148 ? 2.524 8.019 16.689 1.00 71.38 148 GLU A N 1
ATOM 1154 C CA . GLU A 1 148 ? 3.406 8.663 17.672 1.00 71.38 148 GLU A CA 1
ATOM 1155 C C . GLU A 1 148 ? 3.023 10.139 17.882 1.00 71.38 148 GLU A C 1
ATOM 1157 O O . GLU A 1 148 ? 2.863 10.589 19.021 1.00 71.38 148 GLU A O 1
ATOM 1162 N N . SER A 1 149 ? 2.734 10.880 16.805 1.00 64.50 149 SER A N 1
ATOM 1163 C CA . SER A 1 149 ? 2.209 12.247 16.898 1.00 64.50 149 SER A CA 1
ATOM 1164 C C . SER A 1 149 ? 1.000 12.550 16.014 1.00 64.50 149 SER A C 1
ATOM 1166 O O . SER A 1 149 ? 0.749 11.858 15.031 1.00 64.50 149 SER A O 1
ATOM 1168 N N . GLY A 1 150 ? 0.200 13.529 16.463 1.00 59.47 150 GLY A N 1
ATOM 1169 C CA . GLY A 1 150 ? -1.173 13.804 16.022 1.00 59.47 150 GLY A CA 1
ATOM 1170 C C . GLY A 1 150 ? -1.425 13.861 14.523 1.00 59.47 150 GLY A C 1
ATOM 1171 O O . GLY A 1 150 ? -0.521 14.143 13.754 1.00 59.47 150 GLY A O 1
ATOM 1172 N N . GLY A 1 151 ? -2.682 13.654 14.133 1.00 63.34 151 GLY A N 1
ATOM 1173 C CA . GLY A 1 151 ? -3.200 13.740 12.766 1.00 63.34 151 GLY A CA 1
ATOM 1174 C C . GLY A 1 151 ? -4.719 13.558 12.769 1.00 63.34 151 GLY A C 1
ATOM 1175 O O . GLY A 1 151 ? -5.276 13.125 13.788 1.00 63.34 151 GLY A O 1
ATOM 1176 N N . ASP A 1 152 ? -5.377 13.877 11.656 1.00 65.25 152 ASP A N 1
ATOM 1177 C CA . ASP A 1 152 ? -6.830 13.784 11.549 1.00 65.25 152 ASP A CA 1
ATOM 1178 C C . ASP A 1 152 ? -7.222 12.488 10.834 1.00 65.25 152 ASP A C 1
ATOM 1180 O O . ASP A 1 152 ? -6.920 12.247 9.664 1.00 65.25 152 ASP A O 1
ATOM 1184 N N . MET A 1 153 ? -7.935 11.610 11.539 1.00 69.50 153 MET A N 1
ATOM 1185 C CA . MET A 1 153 ? -8.430 10.363 10.961 1.00 69.50 153 MET A CA 1
ATOM 1186 C C . MET A 1 153 ? -9.947 10.375 10.878 1.00 69.50 153 MET A C 1
ATOM 1188 O O . MET A 1 153 ? -10.644 10.357 11.897 1.00 69.50 153 MET A O 1
ATOM 1192 N N . LEU A 1 154 ? -10.464 10.250 9.658 1.00 68.75 154 LEU A N 1
ATOM 1193 C CA . LEU A 1 154 ? -11.873 9.994 9.415 1.00 68.75 154 LEU A CA 1
ATOM 1194 C C . LEU A 1 154 ? -12.040 8.649 8.711 1.00 68.75 154 LEU A C 1
ATOM 1196 O O . LEU A 1 154 ? -11.687 8.461 7.547 1.00 68.75 154 LEU A O 1
ATOM 1200 N N . ALA A 1 155 ? -12.592 7.675 9.432 1.00 69.94 155 ALA A N 1
ATOM 1201 C CA . ALA A 1 155 ? -12.641 6.316 8.918 1.00 69.94 155 ALA A CA 1
ATOM 1202 C C . ALA A 1 155 ? -13.943 5.568 9.211 1.00 69.94 155 ALA A C 1
ATOM 1204 O O . ALA A 1 155 ? -14.543 5.654 10.287 1.00 69.94 155 ALA A O 1
ATOM 1205 N N . LEU A 1 156 ? -14.369 4.787 8.219 1.00 71.94 156 LEU A N 1
ATOM 1206 C CA . LEU A 1 156 ? -15.521 3.899 8.307 1.00 71.94 156 LEU A CA 1
ATOM 1207 C C . LEU A 1 156 ? -15.046 2.449 8.248 1.00 71.94 156 LEU A C 1
ATOM 1209 O O . LEU A 1 156 ? -14.456 1.995 7.265 1.00 71.94 156 LEU A O 1
ATOM 1213 N N . TYR A 1 157 ? -15.339 1.706 9.308 1.00 70.94 157 TYR A N 1
ATOM 1214 C CA . TYR A 1 157 ? -14.771 0.389 9.536 1.00 70.94 157 TYR A CA 1
ATOM 1215 C C . TYR A 1 157 ? -15.833 -0.695 9.673 1.00 70.94 157 TYR A C 1
ATOM 1217 O O . TYR A 1 157 ? -16.681 -0.661 10.565 1.00 70.94 157 TYR A O 1
ATOM 1225 N N . THR A 1 158 ? -15.698 -1.745 8.867 1.00 74.75 158 THR A N 1
ATOM 1226 C CA . THR A 1 158 ? -16.317 -3.051 9.115 1.00 74.75 158 THR A CA 1
ATOM 1227 C C . THR A 1 158 ? -15.214 -4.066 9.379 1.00 74.75 158 THR A C 1
ATOM 1229 O O . THR A 1 158 ? -14.532 -4.511 8.452 1.00 74.75 158 THR A O 1
ATOM 1232 N N . LEU A 1 159 ? -15.007 -4.431 10.645 1.00 76.69 159 LEU A N 1
ATOM 1233 C CA . LEU A 1 159 ? -13.881 -5.277 11.045 1.00 76.69 159 LEU A CA 1
ATOM 1234 C C . LEU A 1 159 ? -14.202 -6.240 12.186 1.00 76.69 159 LEU A C 1
ATOM 1236 O O . LEU A 1 159 ? -15.244 -6.154 12.822 1.00 76.69 159 LEU A O 1
ATOM 1240 N N . LYS A 1 160 ? -13.342 -7.238 12.431 1.00 82.00 160 LYS A N 1
ATOM 1241 C CA . LYS A 1 160 ? -13.500 -8.106 13.614 1.00 82.00 160 LYS A CA 1
ATOM 1242 C C . LYS A 1 160 ? -12.726 -7.559 14.804 1.00 82.00 160 LYS A C 1
ATOM 1244 O O . LYS A 1 160 ? -13.272 -7.559 15.902 1.00 82.00 160 LYS A O 1
ATOM 1249 N N . VAL A 1 161 ? -11.486 -7.136 14.583 1.00 79.75 161 VAL A N 1
ATOM 1250 C CA . VAL A 1 161 ? -10.561 -6.688 15.626 1.00 79.75 161 VAL A CA 1
ATOM 1251 C C . VAL A 1 161 ? -9.903 -5.385 15.198 1.00 79.75 161 VAL A C 1
ATOM 1253 O O . VAL A 1 161 ? -9.382 -5.311 14.084 1.00 79.75 161 VAL A O 1
ATOM 1256 N N . LEU A 1 162 ? -9.918 -4.401 16.092 1.00 82.06 162 LEU A N 1
ATOM 1257 C CA . LEU A 1 162 ? -9.194 -3.142 15.969 1.00 82.06 162 LEU A CA 1
ATOM 1258 C C . LEU A 1 162 ? -8.306 -2.935 17.193 1.00 82.06 162 LEU A C 1
ATOM 1260 O O . LEU A 1 162 ? -8.775 -3.081 18.324 1.00 82.06 162 LEU A O 1
ATOM 1264 N N . ILE A 1 163 ? -7.045 -2.600 16.943 1.00 83.62 163 ILE A N 1
ATOM 1265 C CA . ILE A 1 163 ? -6.060 -2.204 17.946 1.00 83.62 163 ILE A CA 1
ATOM 1266 C C . ILE A 1 163 ? -5.508 -0.840 17.535 1.00 83.62 163 ILE A C 1
ATOM 1268 O O . ILE A 1 163 ? -5.031 -0.694 16.413 1.00 83.62 163 ILE A O 1
ATOM 1272 N N . ILE A 1 164 ? -5.585 0.137 18.431 1.00 79.75 164 ILE A N 1
ATOM 1273 C CA . ILE A 1 164 ? -5.052 1.486 18.233 1.00 79.75 164 ILE A CA 1
ATOM 1274 C C . ILE A 1 164 ? -4.114 1.813 19.395 1.00 79.75 164 ILE A C 1
ATOM 1276 O O . ILE A 1 164 ? -4.475 1.602 20.556 1.00 79.75 164 ILE A O 1
ATOM 1280 N N . TYR A 1 165 ? -2.935 2.331 19.073 1.00 80.62 165 TYR A N 1
ATOM 1281 C CA . TYR A 1 165 ? -1.987 2.932 20.005 1.00 80.62 165 TYR A CA 1
ATOM 1282 C C . TYR A 1 165 ? -1.691 4.365 19.555 1.00 80.62 165 TYR A C 1
ATOM 1284 O O . TYR A 1 165 ? -1.346 4.568 18.391 1.00 80.62 165 TYR A O 1
ATOM 1292 N N . MET A 1 166 ? -1.856 5.334 20.454 1.00 72.56 166 MET A N 1
ATOM 1293 C CA . MET A 1 166 ? -1.597 6.755 20.202 1.00 72.56 166 MET A CA 1
ATOM 1294 C C . MET A 1 166 ? -0.780 7.341 21.353 1.00 72.56 166 MET A C 1
ATOM 1296 O O . MET A 1 166 ? -1.197 7.212 22.507 1.00 72.56 166 MET A O 1
ATOM 1300 N N . GLU A 1 167 ? 0.357 7.962 21.040 1.00 71.19 167 GLU A N 1
ATOM 1301 C CA . GLU A 1 167 ? 1.288 8.521 22.036 1.00 71.19 167 GLU A CA 1
ATOM 1302 C C . GLU A 1 167 ? 1.075 10.023 22.299 1.00 71.19 167 GLU A C 1
ATOM 1304 O O . GLU A 1 167 ? 1.266 10.482 23.423 1.00 71.19 167 GLU A O 1
ATOM 1309 N N . SER A 1 168 ? 0.599 10.796 21.315 1.00 63.78 168 SER A N 1
ATOM 1310 C CA . SER A 1 168 ? 0.197 12.197 21.518 1.00 63.78 168 SER A CA 1
ATOM 1311 C C . SER A 1 168 ? -1.054 12.584 20.707 1.00 63.78 168 SER A C 1
ATOM 1313 O O . SER A 1 168 ? -1.475 11.855 19.810 1.00 63.78 168 SER A O 1
ATOM 1315 N N . GLY A 1 169 ? -1.735 13.667 21.116 1.00 58.59 169 GLY A N 1
ATOM 1316 C CA . GLY A 1 169 ? -3.116 13.993 20.708 1.00 58.59 169 GLY A CA 1
ATOM 1317 C C . GLY A 1 169 ? -3.334 14.194 19.202 1.00 58.59 169 GLY A C 1
ATOM 1318 O O . GLY A 1 169 ? -2.400 14.526 18.495 1.00 58.59 169 GLY A O 1
ATOM 1319 N N . GLY A 1 170 ? -4.577 14.035 18.736 1.00 62.44 170 GLY A N 1
ATOM 1320 C CA . GLY A 1 170 ? -5.046 14.203 17.350 1.00 62.44 170 GLY A CA 1
ATOM 1321 C C . GLY A 1 170 ? -6.560 13.957 17.276 1.00 62.44 170 GLY A C 1
ATOM 1322 O O . GLY A 1 170 ? -7.129 13.414 18.233 1.00 62.44 170 GLY A O 1
ATOM 1323 N N . ASP A 1 171 ? -7.223 14.346 16.186 1.00 64.31 171 ASP A N 1
ATOM 1324 C CA . ASP A 1 171 ? -8.675 14.193 16.058 1.00 64.31 171 ASP A CA 1
ATOM 1325 C C . ASP A 1 171 ? -9.034 12.908 15.293 1.00 64.31 171 ASP A C 1
ATOM 1327 O O . ASP A 1 171 ? -8.742 12.727 14.114 1.00 64.31 171 ASP A O 1
ATOM 1331 N N . MET A 1 172 ? -9.728 11.983 15.966 1.00 68.62 172 MET A N 1
ATOM 1332 C CA . MET A 1 172 ? -10.243 10.762 15.338 1.00 68.62 172 MET A CA 1
ATOM 1333 C C . MET A 1 172 ? -11.768 10.760 15.324 1.00 68.62 172 MET A C 1
ATOM 1335 O O . MET A 1 172 ? -12.423 10.610 16.361 1.00 68.62 172 MET A O 1
ATOM 1339 N N . LEU A 1 173 ? -12.345 10.810 14.126 1.00 67.94 173 LEU A N 1
ATOM 1340 C CA . LEU A 1 173 ? -13.760 10.556 13.897 1.00 67.94 173 LEU A CA 1
ATOM 1341 C C . LEU A 1 173 ? -13.919 9.224 13.176 1.00 67.94 173 LEU A C 1
ATOM 1343 O O . LEU A 1 173 ? -13.726 9.103 11.969 1.00 67.94 173 LEU A O 1
ATOM 1347 N N . ALA A 1 174 ? -14.331 8.200 13.915 1.00 70.62 174 ALA A N 1
ATOM 1348 C CA . ALA A 1 174 ? -14.468 6.875 13.343 1.00 70.62 174 ALA A CA 1
ATOM 1349 C C . ALA A 1 174 ? -15.806 6.217 13.664 1.00 70.62 174 ALA A C 1
ATOM 1351 O O . ALA A 1 174 ? -16.292 6.235 14.798 1.00 70.62 174 ALA A O 1
ATOM 1352 N N . LEU A 1 175 ? -16.387 5.594 12.640 1.00 72.44 175 LEU A N 1
ATOM 1353 C CA . LEU A 1 175 ? -17.596 4.795 12.760 1.00 72.44 175 LEU A CA 1
ATOM 1354 C C . LEU A 1 175 ? -17.241 3.319 12.588 1.00 72.44 175 LEU A C 1
ATOM 1356 O O . LEU A 1 175 ? -16.731 2.896 11.549 1.00 72.44 175 LEU A O 1
ATOM 1360 N N . TYR A 1 176 ? -17.534 2.527 13.617 1.00 73.81 176 TYR A N 1
ATOM 1361 C CA . TYR A 1 176 ? -17.111 1.135 13.694 1.00 73.81 176 TYR A CA 1
ATOM 1362 C C . TYR A 1 176 ? -18.283 0.160 13.741 1.00 73.81 176 TYR A C 1
ATOM 1364 O O . TYR A 1 176 ? -19.195 0.289 14.553 1.00 73.81 176 TYR A O 1
ATOM 1372 N N . THR A 1 177 ? -18.178 -0.910 12.959 1.00 76.31 177 THR A N 1
ATOM 1373 C CA . THR A 1 177 ? -18.836 -2.190 13.236 1.00 76.31 177 THR A CA 1
ATOM 1374 C C . THR A 1 177 ? -17.753 -3.210 13.568 1.00 76.31 177 THR A C 1
ATOM 1376 O O . THR A 1 177 ? -17.021 -3.642 12.675 1.00 76.31 177 THR A O 1
ATOM 1379 N N . LEU A 1 178 ? -17.620 -3.575 14.850 1.00 81.12 178 LEU A N 1
ATOM 1380 C CA . LEU A 1 178 ? -16.533 -4.434 15.334 1.00 81.12 178 LEU A CA 1
ATOM 1381 C C . LEU A 1 178 ? -16.951 -5.448 16.400 1.00 81.12 178 LEU A C 1
ATOM 1383 O O . LEU A 1 178 ? -17.989 -5.306 17.041 1.00 81.12 178 LEU A O 1
ATOM 1387 N N . LYS A 1 179 ? -16.134 -6.498 16.573 1.00 83.44 179 LYS A N 1
ATOM 1388 C CA . LYS A 1 179 ? -16.281 -7.453 17.688 1.00 83.44 179 LYS A CA 1
ATOM 1389 C C . LYS A 1 179 ? -15.359 -7.132 18.858 1.00 83.44 179 LYS A C 1
ATOM 1391 O O . LYS A 1 179 ? -15.732 -7.390 19.995 1.00 83.44 179 LYS A O 1
ATOM 1396 N N . VAL A 1 180 ? -14.154 -6.644 18.573 1.00 83.62 180 VAL A N 1
ATOM 1397 C CA . VAL A 1 180 ? -13.121 -6.344 19.568 1.00 83.62 180 VAL A CA 1
ATOM 1398 C C . VAL A 1 180 ? -12.478 -5.006 19.229 1.00 83.62 180 VAL A C 1
ATOM 1400 O O . VAL A 1 180 ? -12.079 -4.795 18.082 1.00 83.62 180 VAL A O 1
ATOM 1403 N N . LEU A 1 181 ? -12.386 -4.140 20.235 1.00 83.56 181 LEU A N 1
ATOM 1404 C CA . LEU A 1 181 ? -11.723 -2.843 20.189 1.00 83.56 181 LEU A CA 1
ATOM 1405 C C . LEU A 1 181 ? -10.737 -2.762 21.351 1.00 83.56 181 LEU A C 1
ATOM 1407 O O . LEU A 1 181 ? -11.118 -3.017 22.494 1.00 83.56 181 LEU A O 1
ATOM 1411 N N . ILE A 1 182 ? -9.493 -2.412 21.049 1.00 84.31 182 ILE A N 1
ATOM 1412 C CA . ILE A 1 182 ? -8.452 -2.124 22.031 1.00 84.31 182 ILE A CA 1
ATOM 1413 C C . ILE A 1 182 ? -7.861 -0.763 21.669 1.00 84.31 182 ILE A C 1
ATOM 1415 O O . ILE A 1 182 ? -7.409 -0.580 20.542 1.00 84.31 182 ILE A O 1
ATOM 1419 N N . ILE A 1 183 ? -7.894 0.180 22.608 1.00 80.56 183 ILE A N 1
ATOM 1420 C CA . ILE A 1 183 ? -7.338 1.523 22.434 1.00 80.56 183 ILE A CA 1
ATOM 1421 C C . ILE A 1 183 ? -6.394 1.799 23.602 1.00 80.56 183 ILE A C 1
ATOM 1423 O O . ILE A 1 183 ? -6.798 1.683 24.761 1.00 80.56 183 ILE A O 1
ATOM 1427 N N . TYR A 1 184 ? -5.166 2.180 23.276 1.00 81.75 184 TYR A N 1
ATOM 1428 C CA . TYR A 1 184 ? -4.186 2.741 24.195 1.00 81.75 184 TYR A CA 1
ATOM 1429 C C . TYR A 1 184 ? -3.934 4.187 23.778 1.00 81.75 184 TYR A C 1
ATOM 1431 O O . TYR A 1 184 ? -3.583 4.442 22.629 1.00 81.75 184 TYR A O 1
ATOM 1439 N N . MET A 1 185 ? -4.173 5.116 24.699 1.00 73.62 185 MET A N 1
ATOM 1440 C CA . MET A 1 185 ? -3.883 6.534 24.517 1.00 73.62 185 MET A CA 1
ATOM 1441 C C . MET A 1 185 ? -2.991 6.967 25.665 1.00 73.62 185 MET A C 1
ATOM 1443 O O . MET A 1 185 ? -3.409 6.877 26.823 1.00 73.62 185 MET A O 1
ATOM 1447 N N . GLU A 1 186 ? -1.784 7.411 25.346 1.00 70.88 186 GLU A N 1
ATOM 1448 C CA . GLU A 1 186 ? -0.966 8.169 26.279 1.00 70.88 186 GLU A CA 1
ATOM 1449 C C . GLU A 1 186 ? -1.283 9.655 26.079 1.00 70.88 186 GLU A C 1
ATOM 1451 O O . GLU A 1 186 ? -1.357 10.164 24.965 1.00 70.88 186 GLU A O 1
ATOM 1456 N N . SER A 1 187 ? -1.608 10.334 27.176 1.00 58.09 187 SER A N 1
ATOM 1457 C CA . SER A 1 187 ? -1.821 11.778 27.195 1.00 58.09 187 SER A CA 1
ATOM 1458 C C . SER A 1 187 ? -0.557 12.425 27.749 1.00 58.09 187 SER A C 1
ATOM 1460 O O . SER A 1 187 ? -0.273 12.242 28.938 1.00 58.09 187 SER A O 1
ATOM 1462 N N . GLY A 1 188 ? 0.181 13.141 26.899 1.00 52.22 188 GLY A N 1
ATOM 1463 C CA . GLY A 1 188 ? 1.217 14.088 27.327 1.00 52.22 188 GLY A CA 1
ATOM 1464 C C . GLY A 1 188 ? 0.649 15.273 28.099 1.00 52.22 188 GLY A C 1
A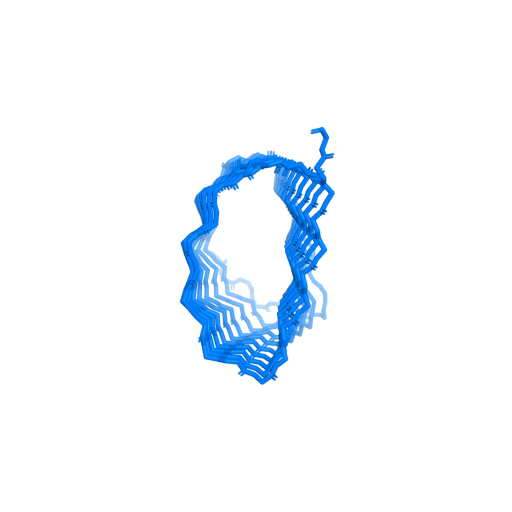TOM 1465 O O . GLY A 1 188 ? -0.517 15.652 27.834 1.00 52.22 188 GLY A O 1
#

Foldseek 3Di:
DDDDDAEQEEEEEAADEEEDDDEDDHAEYEYEAEEEYEYDDDYDYAEYEYEYEYEYEYEDEDDYAEYEYEYAEEYEYDYEDDYAEYEYEYAYEYEYDYEDDYAEYEYEYEEEYEYDYEDDYAEYEYEYAEEYEYEYEDDYAEYEYEYEYEYEYEYEDDYAEYHYEYEEDYHYDYDDDYNYYHYHYHYD

Sequence (188 aa):
MLDLYTLKVLIIYMESGGDMLALYTLKVLIIYMESDGDMLALYTLKVLIIYMESGGDMLALYTLKVLIIYMESGGDMLALYTLKVLIIYMESGGDMLALYTLKVLIIYMESGGDMLALYTLKVLIIYMESGGDMLALYTLKVLIIYMESGGDMLALYTLKVLIIYMESGGDMLALYTLKVLIIYMESG

pLDDT: mean 72.76, std 10.36, range [26.0, 87.44]

Radius of gyration: 17.3 Å; chains: 1; bounding box: 38×29×56 Å

Secondary structure (DSSP, 8-state):
-------SEEEEEESS---EEEEE--SEEEEEE-S---EEEEE--SEEEEEESS---EEEEEE-SEEEEEESS---EEEEEE-SEEEEEESS---EEEEEE-SEEEEEEEE---EEEEEE-SEEEEEEEE--EEEEEEE-SEEEEEESS--EEEEEEE-SEEEEEESS---EEEEEE-SEEEEEE---